Protein AF-R6QQ20-F1 (afdb_monomer_lite)

pLDDT: mean 72.48, std 24.19, range [26.75, 97.25]

Secondary structure (DSSP, 8-state):
--SSHHHHHHHHHHHHHHHHHHHHHHHHHHHHHHTT---------------------------------------HHHHHHHHHHHHHHHHTTGGG--HHHHHHHHHHHHHHHT--HHHH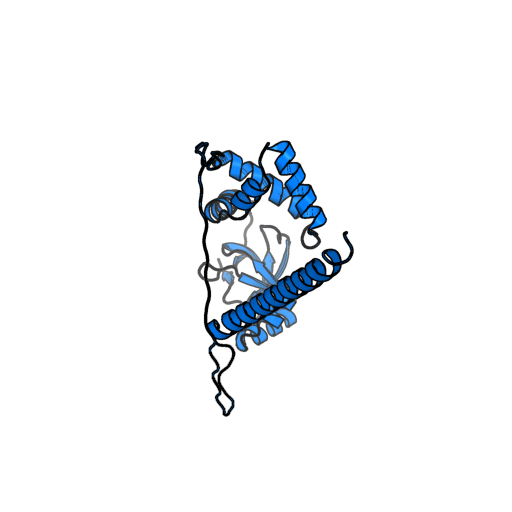HHHHT-HHHHHHHHHHGGGS------S--SEEE--TTSPEEEESSHHHHHHHHHHHHTT-HHHHHHHHHTTSEEEE-TT-EEEEEEE-SSEEEEEE-SSTTTT-EEEEEGGGEEE-

Foldseek 3Di:
DPDPPVVVVVVVVVVVVVVVVVVVVVVVVVVVVVVPPDDDDDDDDDDDDDDDDDDDDDDDDDDDDDDDPPPVVQDLVNLLVLVVQLVVQQVVCPPNDDPVSSVVSLVVSCVPSVDDSVSVVCSNPVPVSVVVSVVVCVPVDPVVCPDDFFWWFADPQFWFKWFLDPVLVVQCVVCVVVVVVVSNVVCVVVRGIDTHGGRFTWHFPADDDQKTWIATCDDPRHRPITIGGVVRIGGD

Structure (mmCIF, N/CA/C/O backbone):
data_AF-R6QQ20-F1
#
_entry.id   AF-R6QQ20-F1
#
loop_
_atom_site.group_PDB
_atom_site.id
_atom_site.type_symbol
_atom_site.label_atom_id
_atom_site.label_alt_id
_atom_site.label_comp_id
_atom_site.label_asym_id
_atom_site.label_entity_id
_atom_site.label_seq_id
_atom_site.pdbx_PDB_ins_code
_atom_site.Cartn_x
_atom_site.Cartn_y
_atom_site.Cartn_z
_atom_site.occupancy
_atom_site.B_iso_or_equiv
_atom_site.auth_seq_id
_atom_site.auth_comp_id
_atom_site.auth_asym_id
_atom_site.auth_atom_id
_atom_site.pdbx_PDB_model_num
ATOM 1 N N . MET A 1 1 ? 23.768 -26.824 56.522 1.00 49.16 1 MET A N 1
ATOM 2 C CA . MET A 1 1 ? 24.598 -27.359 55.422 1.00 49.16 1 MET A CA 1
ATOM 3 C C . MET A 1 1 ? 23.988 -26.823 54.142 1.00 49.16 1 MET A C 1
ATOM 5 O O . MET A 1 1 ? 22.975 -27.363 53.748 1.00 49.16 1 MET A O 1
ATOM 9 N N . ASP A 1 2 ? 24.473 -25.705 53.586 1.00 48.66 2 ASP A N 1
ATOM 10 C CA . ASP A 1 2 ? 23.756 -25.073 52.453 1.00 48.66 2 ASP A CA 1
ATOM 11 C C . ASP A 1 2 ? 24.647 -24.193 51.547 1.00 48.66 2 ASP A C 1
ATOM 13 O O . ASP A 1 2 ? 24.220 -23.220 50.931 1.00 48.66 2 ASP A O 1
ATOM 17 N N . GLY A 1 3 ? 25.952 -24.492 51.516 1.00 51.84 3 GLY A N 1
ATOM 18 C CA . GLY A 1 3 ? 26.945 -23.694 50.783 1.00 51.84 3 GLY A CA 1
ATOM 19 C C . GLY A 1 3 ? 27.264 -24.187 49.370 1.00 51.84 3 GLY A C 1
ATOM 20 O O . GLY A 1 3 ? 27.829 -23.431 48.586 1.00 51.84 3 GLY A O 1
ATOM 21 N N . ASN A 1 4 ? 26.909 -25.431 49.026 1.00 47.66 4 ASN A N 1
ATOM 22 C CA . ASN A 1 4 ? 27.339 -26.065 47.772 1.00 47.66 4 ASN A CA 1
ATOM 23 C C . ASN A 1 4 ? 26.248 -26.144 46.684 1.00 47.66 4 ASN A C 1
ATOM 25 O O . ASN A 1 4 ? 26.578 -26.367 45.523 1.00 47.66 4 ASN A O 1
ATOM 29 N N . GLU A 1 5 ? 24.969 -25.896 46.998 1.00 45.00 5 GLU A N 1
ATOM 30 C CA . GLU A 1 5 ? 23.887 -25.971 45.996 1.00 45.00 5 GLU A CA 1
ATOM 31 C C . GLU A 1 5 ? 23.755 -24.715 45.123 1.00 45.00 5 GLU A C 1
ATOM 33 O O . GLU A 1 5 ? 23.377 -24.798 43.950 1.00 45.00 5 GLU A O 1
ATOM 38 N N . LYS A 1 6 ? 24.107 -23.532 45.647 1.00 47.19 6 LYS A N 1
ATOM 39 C CA . LYS A 1 6 ? 23.931 -22.269 44.905 1.00 47.19 6 LYS A CA 1
ATOM 40 C C . LYS A 1 6 ? 24.909 -22.100 43.745 1.00 47.19 6 LYS A C 1
ATOM 42 O O . LYS A 1 6 ? 24.546 -21.507 42.732 1.00 47.19 6 LYS A O 1
ATOM 47 N N . LYS A 1 7 ? 26.129 -22.637 43.856 1.00 43.62 7 LYS A N 1
ATOM 48 C CA . LYS A 1 7 ? 27.139 -22.509 42.791 1.00 43.62 7 LYS A CA 1
ATOM 49 C C . LYS A 1 7 ? 26.833 -23.418 41.592 1.00 43.62 7 LYS A C 1
ATOM 51 O O . LYS A 1 7 ? 27.173 -23.065 40.468 1.00 43.62 7 LYS A O 1
ATOM 56 N N . ASN A 1 8 ? 26.122 -24.527 41.820 1.00 42.69 8 ASN A N 1
ATOM 57 C CA . ASN A 1 8 ? 25.777 -25.498 40.780 1.00 42.69 8 ASN A CA 1
ATOM 58 C C . ASN A 1 8 ? 24.565 -25.055 39.924 1.00 42.69 8 ASN A C 1
ATOM 60 O O . ASN A 1 8 ? 24.555 -25.270 38.716 1.00 42.69 8 ASN A O 1
ATOM 64 N N . ARG A 1 9 ? 23.574 -24.345 40.502 1.00 45.56 9 ARG A N 1
ATOM 65 C CA . ARG A 1 9 ? 22.398 -23.833 39.751 1.00 45.56 9 ARG A CA 1
ATOM 66 C C . ARG A 1 9 ? 22.731 -22.725 38.749 1.00 45.56 9 ARG A C 1
ATOM 68 O O . ARG A 1 9 ? 22.126 -22.682 37.682 1.00 45.56 9 ARG A O 1
ATOM 75 N N . ASN A 1 10 ? 23.679 -21.844 39.073 1.00 47.00 10 ASN A N 1
ATOM 76 C CA . ASN A 1 10 ? 24.049 -20.744 38.174 1.00 47.00 10 ASN A CA 1
ATOM 77 C C . ASN A 1 10 ? 24.896 -21.215 36.987 1.00 47.00 10 ASN A C 1
ATOM 79 O O . ASN A 1 10 ? 24.752 -20.681 35.894 1.00 47.00 10 ASN A O 1
ATOM 83 N N . SER A 1 11 ? 25.734 -22.237 37.179 1.00 45.38 11 SER A N 1
ATOM 84 C CA . SER A 1 11 ? 26.469 -22.857 36.072 1.00 45.38 11 SER A CA 1
ATOM 85 C C . SER A 1 11 ? 25.504 -23.538 35.084 1.00 45.38 11 SER A C 1
ATOM 87 O O . SER A 1 11 ? 25.610 -23.300 33.885 1.00 45.38 11 SER A O 1
ATOM 89 N N . LYS A 1 12 ? 24.481 -24.253 35.584 1.00 44.25 12 LYS A N 1
ATOM 90 C CA . LYS A 1 12 ? 23.452 -24.912 34.757 1.00 44.25 12 LYS A CA 1
ATOM 91 C C . LYS A 1 12 ? 22.607 -23.926 33.937 1.00 44.25 12 LYS A C 1
ATOM 93 O O . LYS A 1 12 ? 22.464 -24.110 32.738 1.00 44.25 12 LYS A O 1
ATOM 98 N N . LYS A 1 13 ? 22.151 -22.824 34.552 1.00 49.81 13 LYS A N 1
ATOM 99 C CA . LYS A 1 13 ? 21.404 -21.758 33.852 1.00 49.81 13 LYS A CA 1
ATOM 100 C C . LYS A 1 13 ? 22.214 -21.085 32.746 1.00 49.81 13 LYS A C 1
ATOM 102 O O . LYS A 1 13 ? 21.666 -20.768 31.700 1.00 49.81 13 LYS A O 1
ATOM 107 N N . ASN A 1 14 ? 23.509 -20.871 32.970 1.00 46.16 14 ASN A N 1
ATOM 108 C CA . ASN A 1 14 ? 24.361 -20.253 31.959 1.00 46.16 14 ASN A CA 1
ATOM 109 C C . ASN A 1 14 ? 24.636 -21.212 30.792 1.00 46.16 14 ASN A C 1
ATOM 111 O O . ASN A 1 14 ? 24.738 -20.759 29.659 1.00 46.16 14 ASN A O 1
ATOM 115 N N . ILE A 1 15 ? 24.708 -22.520 31.052 1.00 45.59 15 ILE A N 1
ATOM 116 C CA . ILE A 1 15 ? 24.848 -23.543 30.008 1.00 45.59 15 ILE A CA 1
ATOM 117 C C . ILE A 1 15 ? 23.548 -23.666 29.191 1.00 45.59 15 ILE A C 1
ATOM 119 O O . ILE A 1 15 ? 23.628 -23.646 27.967 1.00 45.59 15 ILE A O 1
ATOM 123 N N . ASP A 1 16 ? 22.368 -23.676 29.826 1.00 44.84 16 ASP A N 1
ATOM 124 C CA . ASP A 1 16 ? 21.067 -23.740 29.127 1.00 44.84 16 ASP A CA 1
ATOM 125 C C . ASP A 1 16 ? 20.818 -22.510 28.234 1.00 44.84 16 ASP A C 1
ATOM 127 O O . ASP A 1 16 ? 20.331 -22.635 27.111 1.00 44.84 16 ASP A O 1
ATOM 131 N N . VAL A 1 17 ? 21.219 -21.315 28.685 1.00 50.00 17 VAL A N 1
ATOM 132 C CA . VAL A 1 17 ? 21.120 -20.082 27.882 1.00 50.00 17 VAL A CA 1
ATOM 133 C C . VAL A 1 17 ? 22.076 -20.113 26.686 1.00 50.00 17 VAL A C 1
ATOM 135 O O . VAL A 1 17 ? 21.688 -19.719 25.588 1.00 50.00 17 VAL A O 1
ATOM 138 N N . ILE A 1 18 ? 23.305 -20.611 26.860 1.00 50.34 18 ILE A N 1
ATOM 139 C CA . ILE A 1 18 ? 24.275 -20.716 25.759 1.00 50.34 18 ILE A CA 1
ATOM 140 C C . ILE A 1 18 ? 23.811 -21.751 24.722 1.00 50.34 18 ILE A C 1
ATOM 142 O O . ILE A 1 18 ? 23.922 -21.494 23.525 1.00 50.34 18 ILE A O 1
ATOM 146 N N . VAL A 1 19 ? 23.227 -22.876 25.149 1.00 43.34 19 VAL A N 1
ATOM 147 C CA . VAL A 1 19 ? 22.676 -23.900 24.243 1.00 43.34 19 VAL A CA 1
ATOM 148 C C . VAL A 1 19 ? 21.481 -23.362 23.446 1.00 43.34 19 VAL A C 1
ATOM 150 O O . VAL A 1 19 ? 21.440 -23.550 22.231 1.00 43.34 19 VAL A O 1
ATOM 153 N N . CYS A 1 20 ? 20.559 -22.619 24.069 1.00 46.09 20 CYS A N 1
ATOM 154 C CA . CYS A 1 20 ? 19.425 -22.009 23.361 1.00 46.09 20 CYS A CA 1
ATOM 155 C C . CYS A 1 20 ? 19.857 -20.961 22.324 1.00 46.09 20 CYS A C 1
ATOM 157 O O . CYS A 1 20 ? 19.309 -20.932 21.224 1.00 46.09 20 CYS A O 1
ATOM 159 N N . VAL A 1 21 ? 20.864 -20.135 22.626 1.00 48.75 21 VAL A N 1
ATOM 160 C CA . VAL A 1 21 ? 21.373 -19.137 21.667 1.00 48.75 21 VAL A CA 1
ATOM 161 C C . VAL A 1 21 ? 22.062 -19.815 20.480 1.00 48.75 21 VAL A C 1
ATOM 163 O O . VAL A 1 21 ? 21.872 -19.395 19.341 1.00 48.75 21 VAL A O 1
ATOM 166 N N . VAL A 1 22 ? 22.808 -20.900 20.711 1.00 45.53 22 VAL A N 1
ATOM 167 C CA . VAL A 1 22 ? 23.460 -21.658 19.631 1.00 45.53 22 VAL A CA 1
ATOM 168 C C . VAL A 1 22 ? 22.431 -22.367 18.739 1.00 45.53 22 VAL A C 1
ATOM 170 O O . VAL A 1 22 ? 22.586 -22.345 17.521 1.00 45.53 22 VAL A O 1
ATOM 173 N N . ILE A 1 23 ? 21.345 -22.914 19.301 1.00 48.69 23 ILE A N 1
ATOM 174 C CA . ILE A 1 23 ? 20.253 -23.527 18.522 1.00 48.69 23 ILE A CA 1
ATOM 175 C C . ILE A 1 23 ? 19.546 -22.481 17.648 1.00 48.69 23 ILE A C 1
ATOM 177 O O . ILE A 1 23 ? 19.358 -22.727 16.462 1.00 48.69 23 ILE A O 1
ATOM 181 N N . ILE A 1 24 ? 19.238 -21.292 18.181 1.00 53.34 24 ILE A N 1
ATOM 182 C CA . ILE A 1 24 ? 18.574 -20.215 17.422 1.00 53.34 24 ILE A CA 1
ATOM 183 C C . ILE A 1 24 ? 19.446 -19.734 16.254 1.00 53.34 24 ILE A C 1
ATOM 185 O O . ILE A 1 24 ? 18.946 -19.559 15.144 1.00 53.34 24 ILE A O 1
ATOM 189 N N . VAL A 1 25 ? 20.756 -19.575 16.464 1.00 50.66 25 VAL A N 1
ATOM 190 C CA . VAL A 1 25 ? 21.673 -19.146 15.395 1.00 50.66 25 VAL A CA 1
ATOM 191 C C . VAL A 1 25 ? 21.824 -20.234 14.324 1.00 50.66 25 VAL A C 1
ATOM 193 O O . VAL A 1 25 ? 21.835 -19.914 13.138 1.00 50.66 25 VAL A O 1
ATOM 196 N N . ILE A 1 26 ? 21.867 -21.517 14.700 1.00 48.69 26 ILE A N 1
ATOM 197 C CA . ILE A 1 26 ? 21.944 -22.628 13.735 1.00 48.69 26 ILE A CA 1
ATOM 198 C C . ILE A 1 26 ? 20.636 -22.759 12.934 1.00 48.69 26 ILE A C 1
ATOM 200 O O . ILE A 1 26 ? 20.693 -22.934 11.718 1.00 48.69 26 ILE A O 1
ATOM 204 N N . SER A 1 27 ? 19.465 -22.595 13.560 1.00 50.62 27 SER A N 1
ATOM 205 C CA . SER A 1 27 ? 18.166 -22.584 12.866 1.00 50.62 27 SER A CA 1
ATOM 206 C C . SER A 1 27 ? 18.043 -21.422 11.877 1.00 50.62 27 SER A C 1
ATOM 208 O O . SER A 1 27 ? 17.512 -21.596 10.782 1.00 50.62 27 SER A O 1
ATOM 210 N N . MET A 1 28 ? 18.594 -20.257 12.223 1.00 48.12 28 MET A N 1
ATOM 211 C CA . MET A 1 28 ? 18.617 -19.085 11.348 1.00 48.12 28 MET A CA 1
ATOM 212 C C . MET A 1 28 ? 19.566 -19.278 10.150 1.00 48.12 28 MET A C 1
ATOM 214 O O . MET A 1 28 ? 19.254 -18.848 9.044 1.00 48.12 28 MET A O 1
ATOM 218 N N . VAL A 1 29 ? 20.685 -19.993 10.330 1.00 46.38 29 VAL A N 1
ATOM 219 C CA . VAL A 1 29 ? 21.617 -20.346 9.240 1.00 46.38 29 VAL A CA 1
ATOM 220 C C . VAL A 1 29 ? 21.040 -21.425 8.313 1.00 46.38 29 VAL A C 1
ATOM 222 O O . VAL A 1 29 ? 21.239 -21.343 7.104 1.00 46.38 29 VAL A O 1
ATOM 225 N N . ILE A 1 30 ? 20.281 -22.398 8.833 1.00 45.31 30 ILE A N 1
ATOM 226 C CA . ILE A 1 30 ? 19.607 -23.422 8.010 1.00 45.31 30 ILE A CA 1
ATOM 227 C C . ILE A 1 30 ? 18.477 -22.796 7.173 1.00 45.31 30 ILE A C 1
ATOM 229 O O . ILE A 1 30 ? 18.395 -23.067 5.977 1.00 45.31 30 ILE A O 1
ATOM 233 N N . LEU A 1 31 ? 17.688 -21.876 7.746 1.00 48.38 31 LEU A N 1
ATOM 234 C CA . LEU A 1 31 ? 16.659 -21.126 7.007 1.00 48.38 31 LEU A CA 1
ATOM 235 C C . LEU A 1 31 ? 17.243 -20.236 5.895 1.00 48.38 31 LEU A C 1
ATOM 237 O O . LEU A 1 31 ? 16.615 -20.063 4.854 1.00 48.38 31 LEU A O 1
ATOM 241 N N . LEU A 1 32 ? 18.457 -19.706 6.077 1.00 44.03 32 LEU A N 1
ATOM 242 C CA . LEU A 1 32 ? 19.165 -18.949 5.035 1.00 44.03 32 LEU A CA 1
ATOM 243 C C . LEU A 1 32 ? 19.744 -19.848 3.927 1.00 44.03 32 LEU A C 1
ATOM 245 O O . LEU A 1 32 ? 19.920 -19.387 2.798 1.00 44.03 32 LEU A O 1
ATOM 249 N N . ASN A 1 33 ? 20.005 -21.126 4.220 1.00 40.44 33 ASN A N 1
ATOM 250 C CA . ASN A 1 33 ? 20.558 -22.079 3.259 1.00 40.44 33 ASN A CA 1
ATOM 251 C C . ASN A 1 33 ? 19.467 -22.722 2.377 1.00 40.44 33 ASN A C 1
ATOM 253 O O . ASN A 1 33 ? 19.675 -22.876 1.174 1.00 40.44 33 ASN A O 1
ATOM 257 N N . ASP A 1 34 ? 18.275 -22.996 2.926 1.00 44.84 34 ASP A N 1
ATOM 258 C CA . ASP A 1 34 ? 17.117 -23.494 2.156 1.00 44.84 34 ASP A CA 1
ATOM 259 C C . ASP A 1 34 ? 16.528 -22.434 1.199 1.00 44.84 34 ASP A C 1
ATOM 261 O O . ASP A 1 34 ? 15.889 -22.777 0.205 1.00 44.84 34 ASP A O 1
ATOM 265 N N . TYR A 1 35 ? 16.813 -21.144 1.434 1.00 46.31 35 TYR A N 1
ATOM 266 C CA . TYR A 1 35 ? 16.493 -20.034 0.521 1.00 46.31 35 TYR A CA 1
ATOM 267 C C . TYR A 1 35 ? 17.565 -19.762 -0.555 1.00 46.31 35 TYR A C 1
ATOM 269 O O . TYR A 1 35 ? 17.447 -18.803 -1.320 1.00 46.31 35 TYR A O 1
ATOM 277 N N . GLY A 1 36 ? 18.592 -20.613 -0.671 1.00 42.81 36 GLY A N 1
ATOM 278 C CA . GLY A 1 36 ? 19.531 -20.581 -1.795 1.00 42.81 36 GLY A CA 1
ATOM 279 C C . GLY A 1 36 ? 20.540 -19.427 -1.773 1.00 42.81 36 GLY A C 1
ATOM 280 O O . GLY A 1 36 ? 20.971 -18.976 -2.834 1.00 42.81 36 GLY A O 1
ATOM 281 N N . ILE A 1 37 ? 20.961 -18.961 -0.593 1.00 42.41 37 ILE A N 1
ATOM 282 C CA . ILE A 1 37 ? 22.069 -18.006 -0.447 1.00 42.41 37 ILE A CA 1
ATOM 283 C C . ILE A 1 37 ? 23.300 -18.762 0.068 1.00 42.41 37 ILE A C 1
ATOM 285 O O . ILE A 1 37 ? 23.583 -18.734 1.254 1.00 42.41 37 ILE A O 1
ATOM 289 N N . PHE A 1 38 ? 23.987 -19.483 -0.825 1.00 36.91 38 PHE A N 1
ATOM 290 C CA . PHE A 1 38 ? 25.455 -19.586 -0.954 1.00 36.91 38 PHE A CA 1
ATOM 291 C C . PHE A 1 38 ? 25.833 -20.837 -1.764 1.00 36.91 38 PHE A C 1
ATOM 293 O O . PHE A 1 38 ? 25.881 -21.952 -1.253 1.00 36.91 38 PHE A O 1
ATOM 300 N N . HIS A 1 39 ? 26.216 -20.632 -3.026 1.00 34.97 39 HIS A N 1
ATOM 301 C CA . HIS A 1 39 ? 27.088 -21.565 -3.730 1.00 34.97 39 HIS A CA 1
ATOM 302 C C . HIS A 1 39 ? 28.473 -20.939 -3.924 1.00 34.97 39 HIS A C 1
ATOM 304 O O . HIS A 1 39 ? 28.614 -19.931 -4.610 1.00 34.97 39 HIS A O 1
ATOM 310 N N . SER A 1 40 ? 29.468 -21.658 -3.386 1.00 33.69 40 SER A N 1
ATOM 311 C CA . SER A 1 40 ? 30.910 -21.643 -3.682 1.00 33.69 40 SER A CA 1
ATOM 312 C C . SER A 1 40 ? 31.693 -20.417 -3.189 1.00 33.69 40 SER A C 1
ATOM 314 O O . SER A 1 40 ? 31.440 -19.296 -3.602 1.00 33.69 40 SER A O 1
ATOM 316 N N . THR A 1 41 ? 32.678 -20.578 -2.302 1.00 30.42 41 THR A N 1
ATOM 317 C CA . THR A 1 41 ? 33.945 -21.256 -2.631 1.00 30.42 41 THR A CA 1
ATOM 318 C C . THR A 1 41 ? 34.563 -22.082 -1.490 1.00 30.42 41 THR A C 1
ATOM 320 O O . THR A 1 41 ? 34.864 -21.542 -0.433 1.00 30.42 41 THR A O 1
ATOM 323 N N . GLY A 1 42 ? 34.892 -23.344 -1.788 1.00 28.34 42 GLY A N 1
ATOM 324 C CA . GLY A 1 42 ? 36.233 -23.907 -1.559 1.00 28.34 42 GLY A CA 1
ATOM 325 C C . GLY A 1 42 ? 36.674 -24.359 -0.155 1.00 28.34 42 GLY A C 1
ATOM 326 O O . GLY A 1 42 ? 37.218 -23.574 0.607 1.00 28.34 42 GLY A O 1
ATOM 327 N N . ASN A 1 43 ? 36.675 -25.688 -0.001 1.00 29.78 43 ASN A N 1
ATOM 328 C CA . ASN A 1 43 ? 37.761 -26.535 0.526 1.00 29.78 43 ASN A CA 1
ATOM 329 C C . ASN A 1 43 ? 37.837 -26.948 2.019 1.00 29.78 43 ASN A C 1
ATOM 331 O O . ASN A 1 43 ? 38.232 -26.180 2.884 1.00 29.78 43 ASN A O 1
ATOM 335 N N . GLU A 1 44 ? 37.624 -28.265 2.188 1.00 35.66 44 GLU A N 1
ATOM 336 C CA . GLU A 1 44 ? 38.383 -29.260 2.975 1.00 35.66 44 GLU A CA 1
ATOM 337 C C . GLU A 1 44 ? 38.299 -29.381 4.519 1.00 35.66 44 GLU A C 1
ATOM 339 O O . GLU A 1 44 ? 38.578 -28.461 5.278 1.00 35.66 44 GLU A O 1
ATOM 344 N N . ASN A 1 45 ? 38.103 -30.658 4.907 1.00 31.22 45 ASN A N 1
ATOM 345 C CA . ASN A 1 45 ? 38.482 -31.373 6.142 1.00 31.22 45 ASN A CA 1
ATOM 346 C C . ASN A 1 45 ? 37.486 -31.475 7.319 1.00 31.22 45 ASN A C 1
ATOM 348 O O . ASN A 1 45 ? 37.507 -30.712 8.275 1.00 31.22 45 ASN A O 1
ATOM 352 N N . ILE A 1 46 ? 36.628 -32.502 7.216 1.00 36.03 46 ILE A N 1
ATOM 353 C CA . ILE A 1 46 ? 36.550 -33.707 8.080 1.00 36.03 46 ILE A CA 1
ATOM 354 C C . ILE A 1 46 ? 37.132 -33.570 9.505 1.00 36.03 46 ILE A C 1
ATOM 356 O O . ILE A 1 46 ? 38.340 -33.446 9.647 1.00 36.03 46 ILE A O 1
ATOM 360 N N . GLU A 1 47 ? 36.302 -33.784 10.538 1.00 29.12 47 GLU A N 1
ATOM 361 C CA . GLU A 1 47 ? 36.446 -34.913 11.484 1.00 29.12 47 GLU A CA 1
ATOM 362 C C . GLU A 1 47 ? 35.229 -35.048 12.424 1.00 29.12 47 GLU A C 1
ATOM 364 O O . GLU A 1 47 ? 34.800 -34.110 13.090 1.00 29.12 47 GLU A O 1
ATOM 369 N N . ASN A 1 48 ? 34.668 -36.260 12.430 1.00 35.59 48 ASN A N 1
ATOM 370 C CA . ASN A 1 48 ? 33.617 -36.762 13.316 1.00 35.59 48 ASN A CA 1
ATOM 371 C C . ASN A 1 48 ? 34.134 -36.929 14.748 1.00 35.59 48 ASN A C 1
ATOM 373 O O . ASN A 1 48 ? 35.215 -37.489 14.928 1.00 35.59 48 ASN A O 1
ATOM 377 N N . THR A 1 49 ? 33.290 -36.696 15.759 1.00 28.19 49 THR A N 1
ATOM 378 C CA . THR A 1 49 ? 33.306 -37.547 16.966 1.00 28.19 49 THR A CA 1
ATOM 379 C C . THR A 1 49 ? 31.932 -37.601 17.646 1.00 28.19 49 THR A C 1
ATOM 381 O O . THR A 1 49 ? 31.398 -36.608 18.126 1.00 28.19 49 THR A O 1
ATOM 384 N N . THR A 1 50 ? 31.366 -38.805 17.646 1.00 34.19 50 THR A N 1
ATOM 385 C CA . THR A 1 50 ? 30.230 -39.315 18.430 1.00 34.19 50 THR A CA 1
ATOM 386 C C . THR A 1 50 ? 30.622 -39.596 19.881 1.00 34.19 50 THR A C 1
ATOM 388 O O . THR A 1 50 ? 31.696 -40.154 20.064 1.00 34.19 50 THR A O 1
ATOM 391 N N . GLU A 1 51 ? 29.731 -39.378 20.863 1.00 28.28 51 GLU A N 1
ATOM 392 C CA . GLU A 1 51 ? 29.683 -40.166 22.121 1.00 28.28 51 GLU A CA 1
ATOM 393 C C . GLU A 1 51 ? 28.352 -39.983 22.914 1.00 28.28 51 GLU A C 1
ATOM 395 O O . GLU A 1 51 ? 28.163 -39.042 23.673 1.00 28.28 51 GLU A O 1
ATOM 400 N N . THR A 1 52 ? 27.363 -40.841 22.625 1.00 27.77 52 THR A N 1
ATOM 401 C CA . THR A 1 52 ? 26.882 -41.964 23.470 1.00 27.77 52 THR A CA 1
ATOM 402 C C . THR A 1 52 ? 26.495 -41.776 24.975 1.00 27.77 52 THR A C 1
ATOM 404 O O . THR A 1 52 ? 27.360 -41.758 25.838 1.00 27.77 52 THR A O 1
ATOM 407 N N . ILE A 1 53 ? 25.169 -41.873 25.246 1.00 29.86 53 ILE A N 1
ATOM 408 C CA . ILE A 1 53 ? 24.412 -42.693 26.261 1.00 29.86 53 ILE A CA 1
ATOM 409 C C . ILE A 1 53 ? 24.356 -42.332 27.777 1.00 29.86 53 ILE A C 1
ATOM 411 O O . ILE A 1 53 ? 25.359 -42.356 28.482 1.00 29.86 53 ILE A O 1
ATOM 415 N N . SER A 1 54 ? 23.122 -42.190 28.315 1.00 29.16 54 SER A N 1
ATOM 416 C CA . SER A 1 54 ? 22.416 -43.052 29.332 1.00 29.16 54 SER A CA 1
ATOM 417 C C . SER A 1 54 ? 21.262 -42.274 30.011 1.00 29.16 54 SER A C 1
ATOM 419 O O . SER A 1 54 ? 21.483 -41.188 30.534 1.00 29.16 54 SER A O 1
ATOM 421 N N . GLU A 1 55 ? 19.983 -42.631 29.793 1.00 30.11 55 GLU A N 1
ATOM 422 C CA . GLU A 1 55 ? 19.094 -43.461 30.658 1.00 30.11 55 GLU A CA 1
ATOM 423 C C . GLU A 1 55 ? 19.140 -43.085 32.157 1.00 30.11 55 GLU A C 1
ATOM 425 O O . GLU A 1 55 ? 20.197 -43.085 32.774 1.00 30.11 55 GLU A O 1
ATOM 430 N N . THR A 1 56 ? 18.035 -42.762 32.844 1.00 29.28 56 THR A N 1
ATOM 431 C CA . THR A 1 56 ? 17.010 -43.731 33.291 1.00 29.28 56 THR A CA 1
ATOM 432 C C . THR A 1 56 ? 15.726 -43.024 33.791 1.00 29.28 56 THR A C 1
ATOM 434 O O . THR A 1 56 ? 15.759 -41.868 34.211 1.00 29.28 56 THR A O 1
ATOM 437 N N . GLU A 1 57 ? 14.620 -43.765 33.725 1.00 32.88 57 GLU A N 1
ATOM 438 C CA . GLU A 1 57 ? 13.201 -43.474 33.993 1.00 32.88 57 GLU A CA 1
ATOM 439 C C . GLU A 1 57 ? 12.831 -43.196 35.468 1.00 32.88 57 GLU A C 1
ATOM 441 O O . GLU A 1 57 ? 13.531 -43.633 36.374 1.00 32.88 57 GLU A O 1
ATOM 446 N N . GLU A 1 58 ? 11.664 -42.577 35.714 1.00 29.42 58 GLU A N 1
ATOM 447 C CA . GLU A 1 58 ? 10.554 -43.261 36.412 1.00 29.42 58 GLU A CA 1
ATOM 448 C C . GLU A 1 58 ? 9.225 -42.482 36.323 1.00 29.42 58 GLU A C 1
ATOM 450 O O . GLU A 1 58 ? 9.161 -41.254 36.313 1.00 29.42 58 GLU A O 1
ATOM 455 N N . THR A 1 59 ? 8.151 -43.257 36.208 1.00 29.75 59 THR A N 1
ATOM 456 C CA . THR A 1 59 ? 6.753 -42.894 35.955 1.00 29.75 59 THR A CA 1
ATOM 457 C C . THR A 1 59 ? 5.965 -42.721 37.259 1.00 29.75 59 THR A C 1
ATOM 459 O O . THR A 1 59 ? 6.272 -43.389 38.241 1.00 29.75 59 THR A O 1
ATOM 462 N N . SER A 1 60 ? 4.886 -41.916 37.261 1.00 28.11 60 SER A N 1
ATOM 463 C CA . SER A 1 60 ? 3.531 -42.358 37.688 1.00 28.11 60 SER A CA 1
ATOM 464 C C . SER A 1 60 ? 2.493 -41.224 37.820 1.00 28.11 60 SER A C 1
ATOM 466 O O . SER A 1 60 ? 2.581 -40.360 38.684 1.00 28.11 60 SER A O 1
ATOM 468 N N . ALA A 1 61 ? 1.498 -41.307 36.930 1.00 30.97 61 ALA A N 1
ATOM 469 C CA . ALA A 1 61 ? 0.053 -41.036 37.017 1.00 30.97 61 ALA A CA 1
ATOM 470 C C . ALA A 1 61 ? -0.579 -40.226 38.178 1.00 30.97 61 ALA A C 1
ATOM 472 O O . ALA A 1 61 ? -0.468 -40.602 39.339 1.00 30.97 61 ALA A O 1
ATOM 473 N N . SER A 1 62 ? -1.455 -39.270 37.817 1.00 26.75 62 SER A N 1
ATOM 474 C CA . SER A 1 62 ? -2.902 -39.265 38.157 1.00 26.75 62 SER A CA 1
ATOM 475 C C . SER A 1 62 ? -3.598 -38.058 37.494 1.00 26.75 62 SER A C 1
ATOM 477 O O . SER A 1 62 ? -3.253 -36.916 37.766 1.00 26.75 62 SER A O 1
ATOM 479 N N . SER A 1 63 ? -4.465 -38.303 36.506 1.00 28.94 63 SER A N 1
ATOM 480 C CA . SER A 1 63 ? -5.935 -38.108 36.537 1.00 28.94 63 SER A CA 1
ATOM 481 C 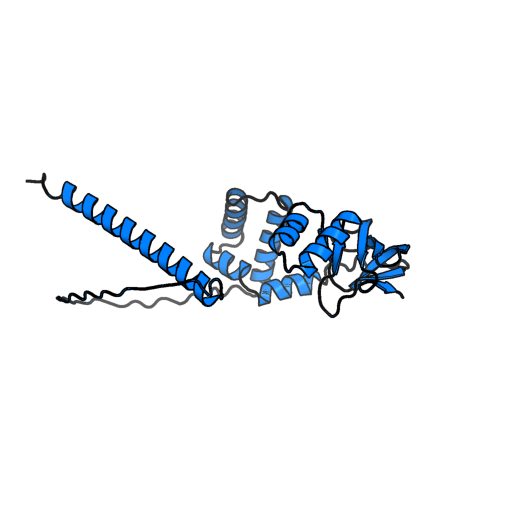C . SER A 1 63 ? -6.443 -36.837 35.840 1.00 28.94 63 SER A C 1
ATOM 483 O O . SER A 1 63 ? -6.436 -35.755 36.411 1.00 28.94 63 SER A O 1
ATOM 485 N N . ILE A 1 64 ? -6.890 -37.054 34.597 1.00 38.69 64 ILE A N 1
ATOM 486 C CA . ILE A 1 64 ? -8.139 -36.601 33.956 1.00 38.69 64 ILE A CA 1
ATOM 487 C C . ILE A 1 64 ? -8.851 -35.419 34.636 1.00 38.69 64 ILE A C 1
ATOM 489 O O . ILE A 1 64 ? -9.389 -35.577 35.727 1.00 38.69 64 ILE A O 1
ATOM 493 N N . ASN A 1 65 ? -8.979 -34.313 33.901 1.00 30.59 65 ASN A N 1
ATOM 494 C CA . ASN A 1 65 ? -10.286 -33.786 33.505 1.00 30.59 65 ASN A CA 1
ATOM 495 C C . ASN A 1 65 ? -10.153 -33.076 32.154 1.00 30.59 65 ASN A C 1
ATOM 497 O O . ASN A 1 65 ? -9.373 -32.139 32.006 1.00 30.59 65 ASN A O 1
ATOM 501 N N . ASN A 1 66 ? -10.902 -33.593 31.176 1.00 42.72 66 ASN A N 1
ATOM 502 C CA . ASN A 1 66 ? -11.378 -32.814 30.041 1.00 42.72 66 ASN A CA 1
ATOM 503 C C . ASN A 1 66 ? -12.013 -31.541 30.589 1.00 42.72 66 ASN A C 1
ATOM 505 O O . ASN A 1 66 ? -12.846 -31.669 31.477 1.00 42.72 66 ASN A O 1
ATOM 509 N N . ASP A 1 67 ? -11.678 -30.391 30.022 1.00 33.59 67 ASP A N 1
ATOM 510 C CA . ASP A 1 67 ? -12.661 -29.354 29.739 1.00 33.59 67 ASP A CA 1
ATOM 511 C C . ASP A 1 67 ? -12.136 -28.518 28.567 1.00 33.59 67 ASP A C 1
ATOM 513 O O . ASP A 1 67 ? -11.139 -27.813 28.668 1.00 33.59 67 ASP A O 1
ATOM 517 N N . ASN A 1 68 ? -12.815 -28.741 27.442 1.00 36.28 68 ASN A N 1
ATOM 518 C CA . ASN A 1 68 ? -13.015 -27.890 26.278 1.00 36.28 68 ASN A CA 1
ATOM 519 C C . ASN A 1 68 ? -11.798 -27.227 25.617 1.00 36.28 68 ASN A C 1
ATOM 521 O O . ASN A 1 68 ? -11.266 -26.217 26.064 1.00 36.28 68 ASN A O 1
ATOM 525 N N . GLU A 1 69 ? -11.505 -27.722 24.408 1.00 39.28 69 GLU A N 1
ATOM 526 C CA . GLU A 1 69 ? -11.324 -26.837 23.256 1.00 39.28 69 GLU A CA 1
ATOM 527 C C . GLU A 1 69 ? -12.489 -25.828 23.230 1.00 39.28 69 GLU A C 1
ATOM 529 O O . GLU A 1 69 ? -13.498 -26.043 22.555 1.00 39.28 69 GLU A O 1
ATOM 534 N N . ASP A 1 70 ? -12.367 -24.717 23.952 1.00 39.47 70 ASP A N 1
ATOM 535 C CA . ASP A 1 70 ? -13.074 -23.500 23.582 1.00 39.47 70 ASP A CA 1
ATOM 536 C C . ASP A 1 70 ? -12.376 -22.985 22.322 1.00 39.47 70 ASP A C 1
ATOM 538 O O . ASP A 1 70 ? -11.573 -22.058 22.346 1.00 39.47 70 ASP A O 1
ATOM 542 N N . LYS A 1 71 ? -12.673 -23.637 21.188 1.00 44.19 71 LYS A N 1
ATOM 543 C CA . LYS A 1 71 ? -12.660 -22.946 19.901 1.00 44.19 71 LYS A CA 1
ATOM 544 C C . LYS A 1 71 ? -13.469 -21.690 20.143 1.00 44.19 71 LYS A C 1
ATOM 546 O O . LYS A 1 71 ? -14.660 -21.820 20.437 1.00 44.19 71 LYS A O 1
ATOM 551 N N . SER A 1 72 ? -12.821 -20.530 20.098 1.00 46.41 72 SER A N 1
ATOM 552 C CA . SER A 1 72 ? -13.483 -19.253 20.294 1.00 46.41 72 SER A CA 1
ATOM 553 C C . SER A 1 72 ? -14.674 -19.221 19.339 1.00 46.41 72 SER A C 1
ATOM 555 O O . SER A 1 72 ? -14.558 -19.125 18.117 1.00 46.41 72 SER A O 1
ATOM 557 N N . ASN A 1 73 ? -15.866 -19.440 19.895 1.00 58.75 73 ASN A N 1
ATOM 558 C CA . ASN A 1 73 ? -17.107 -19.500 19.131 1.00 58.75 73 ASN A CA 1
ATOM 559 C C . ASN A 1 73 ? -17.588 -18.062 18.930 1.00 58.75 73 ASN A C 1
ATOM 561 O O . ASN A 1 73 ? -18.739 -17.714 19.200 1.00 58.75 73 ASN A O 1
ATOM 565 N N . LEU A 1 74 ? -16.632 -17.196 18.591 1.00 71.56 74 LEU A N 1
ATOM 566 C CA . LEU A 1 74 ? -16.881 -15.823 18.258 1.00 71.56 74 LEU A CA 1
ATOM 567 C C . LEU A 1 74 ? -17.526 -15.846 16.888 1.00 71.56 74 LEU A C 1
ATOM 569 O O . LEU A 1 74 ? -16.928 -16.302 15.912 1.00 71.56 74 LEU A O 1
ATOM 573 N N . ASP A 1 75 ? -18.779 -15.415 16.870 1.00 85.19 75 ASP A N 1
ATOM 574 C CA . ASP A 1 75 ? -19.531 -15.293 15.639 1.00 85.19 75 ASP A CA 1
ATOM 575 C C . ASP A 1 75 ? -18.783 -14.387 14.654 1.00 85.19 75 ASP A C 1
ATOM 577 O O . ASP A 1 75 ? -18.109 -13.433 15.051 1.00 85.19 75 ASP A O 1
ATOM 581 N N . HIS A 1 76 ? -18.885 -14.722 13.371 1.00 86.62 76 HIS A N 1
ATOM 582 C CA . HIS A 1 76 ? -18.134 -14.083 12.293 1.00 86.62 76 HIS A CA 1
ATOM 583 C C . HIS A 1 76 ? -18.329 -12.562 12.260 1.00 86.62 76 HIS A C 1
ATOM 585 O O . HIS A 1 76 ? -17.358 -11.815 12.159 1.00 86.62 76 HIS A O 1
ATOM 591 N N . GLU A 1 77 ? -19.567 -12.097 12.455 1.00 87.06 77 GLU A N 1
ATOM 592 C CA . GLU A 1 77 ? -19.902 -10.667 12.505 1.00 87.06 77 GLU A CA 1
ATOM 593 C C . GLU A 1 77 ? -19.177 -9.959 13.657 1.00 87.06 77 GLU A C 1
ATOM 595 O O . GLU A 1 77 ? -18.671 -8.849 13.511 1.00 87.06 77 GLU A O 1
ATOM 600 N N . LYS A 1 78 ? -19.039 -10.643 14.794 1.00 90.12 78 LYS A N 1
ATOM 601 C CA . LYS A 1 78 ? -18.352 -10.108 15.967 1.00 90.12 78 LYS A CA 1
ATOM 602 C C . LYS A 1 78 ? -16.837 -10.053 15.779 1.00 90.12 78 LYS A C 1
ATOM 604 O O . LYS A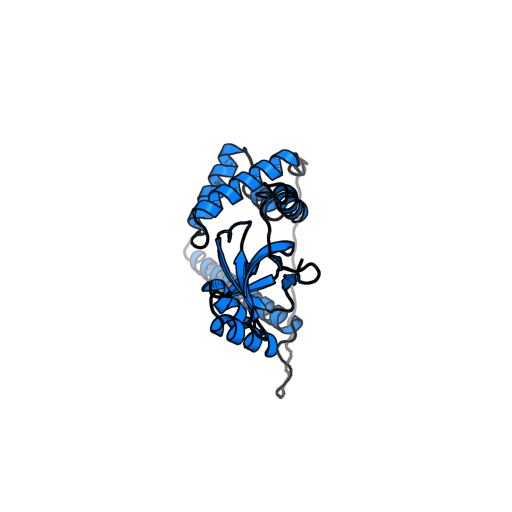 1 78 ? -16.201 -9.133 16.283 1.00 90.12 78 LYS A O 1
ATOM 609 N N . LYS A 1 79 ? -16.250 -11.014 15.059 1.00 92.88 79 LYS A N 1
ATOM 610 C CA . LYS A 1 79 ? -14.824 -10.969 14.701 1.00 92.88 79 LYS A CA 1
ATOM 611 C C . LYS A 1 79 ? -14.520 -9.786 13.780 1.00 92.88 79 LYS A C 1
ATOM 613 O O . LYS A 1 79 ? -13.525 -9.106 14.005 1.00 92.88 79 LYS A O 1
ATOM 618 N N . LEU A 1 80 ? -15.397 -9.511 12.811 1.00 90.12 80 LEU A N 1
ATOM 619 C CA . LEU A 1 80 ? -15.296 -8.332 11.945 1.00 90.12 80 LEU A CA 1
ATOM 620 C C . LEU A 1 80 ? -15.412 -7.027 12.743 1.00 90.12 80 LEU A C 1
ATOM 622 O O . LEU A 1 80 ? -14.604 -6.134 12.536 1.00 90.12 80 LEU A O 1
ATOM 626 N N . GLU A 1 81 ? -16.349 -6.933 13.693 1.00 90.06 81 GLU A N 1
ATOM 627 C CA . GLU A 1 81 ? -16.494 -5.757 14.570 1.00 90.06 81 GLU A CA 1
ATOM 628 C C . GLU A 1 81 ? -15.231 -5.491 15.411 1.00 90.06 81 GLU A C 1
ATOM 630 O O . GLU A 1 81 ? -14.826 -4.346 15.600 1.00 90.06 81 GLU A O 1
ATOM 635 N N . ILE A 1 82 ? -14.592 -6.548 15.919 1.00 92.81 82 ILE A N 1
ATOM 636 C CA . ILE A 1 82 ? -13.338 -6.434 16.679 1.00 92.81 82 ILE A CA 1
ATOM 637 C C . ILE A 1 82 ? -12.184 -6.009 15.769 1.00 92.81 82 ILE A C 1
ATOM 639 O O . ILE A 1 82 ? -11.390 -5.158 16.165 1.00 92.81 82 ILE A O 1
ATOM 643 N N . TYR A 1 83 ? -12.091 -6.596 14.573 1.00 92.38 83 TYR A N 1
ATOM 644 C CA . TYR A 1 83 ? -11.068 -6.253 13.585 1.00 92.38 83 TYR A CA 1
ATOM 645 C C . TYR A 1 83 ? -11.180 -4.778 13.164 1.00 92.38 83 TYR A C 1
ATOM 647 O O . TYR A 1 83 ? -10.196 -4.048 13.245 1.00 92.38 83 TYR A O 1
ATOM 655 N N . ASP A 1 84 ? -12.394 -4.321 12.834 1.00 90.56 84 ASP A N 1
ATOM 656 C CA . ASP A 1 84 ? -12.721 -2.925 12.498 1.00 90.56 84 ASP A CA 1
ATOM 657 C C . ASP A 1 84 ? -12.290 -1.944 13.596 1.00 90.56 84 ASP A C 1
ATOM 659 O O . ASP A 1 84 ? -11.640 -0.930 13.333 1.00 90.56 84 ASP A O 1
ATOM 663 N N . TYR A 1 85 ? -12.594 -2.274 14.856 1.00 92.31 85 TYR A N 1
ATOM 664 C CA . TYR A 1 85 ? -12.184 -1.469 16.002 1.00 92.31 85 TYR A CA 1
ATOM 665 C C . TYR A 1 85 ? -10.661 -1.346 16.114 1.00 92.31 85 TYR A C 1
ATOM 667 O O . TYR A 1 85 ? -10.155 -0.244 16.336 1.00 92.31 85 TYR A O 1
ATOM 675 N N . ILE A 1 86 ? -9.931 -2.461 15.995 1.00 93.00 86 ILE A N 1
ATOM 676 C CA . ILE A 1 86 ? -8.471 -2.468 16.137 1.00 93.00 86 ILE A CA 1
ATOM 677 C C . ILE A 1 86 ? -7.834 -1.670 14.999 1.00 93.00 86 ILE A C 1
ATOM 679 O O . ILE A 1 86 ? -7.087 -0.739 15.289 1.00 93.00 86 ILE A O 1
ATOM 683 N N . GLU A 1 87 ? -8.193 -1.946 13.743 1.00 89.81 87 GLU A N 1
ATOM 684 C CA . GLU A 1 87 ? -7.704 -1.198 12.575 1.00 89.81 87 GLU A CA 1
ATOM 685 C C . GLU A 1 87 ? -7.985 0.306 12.701 1.00 89.81 87 GLU A C 1
ATOM 687 O O . GLU A 1 87 ? -7.076 1.124 12.566 1.00 89.81 87 GLU A O 1
ATOM 692 N N . THR A 1 88 ? -9.214 0.689 13.064 1.00 83.75 88 THR A N 1
ATOM 693 C CA . THR A 1 88 ? -9.602 2.101 13.228 1.00 83.75 88 THR A CA 1
ATOM 694 C C . THR A 1 88 ? -8.806 2.803 14.332 1.00 83.75 88 THR A C 1
ATOM 696 O O . THR A 1 88 ? -8.481 3.990 14.231 1.00 83.75 88 THR A O 1
ATOM 699 N N . GLU A 1 89 ? -8.515 2.122 15.443 1.00 86.38 89 GLU A N 1
ATOM 700 C CA . GLU A 1 89 ? -7.704 2.701 16.516 1.00 86.38 89 GLU A CA 1
ATOM 701 C C . GLU A 1 89 ? -6.216 2.767 16.149 1.00 86.38 89 GLU A C 1
ATOM 703 O O . GLU A 1 89 ? -5.555 3.734 16.539 1.00 86.38 89 GLU A O 1
ATOM 708 N N . GLU A 1 90 ? -5.692 1.792 15.402 1.00 88.12 90 GLU A N 1
ATOM 709 C CA . GLU A 1 90 ? -4.304 1.774 14.925 1.00 88.12 90 GLU A CA 1
ATOM 710 C C . GLU A 1 90 ? -4.064 2.849 13.850 1.00 88.12 90 GLU A C 1
ATOM 712 O O . GLU A 1 90 ? -3.068 3.578 13.918 1.00 88.12 90 GLU A O 1
ATOM 717 N N . GLU A 1 91 ? -5.024 3.070 12.947 1.00 82.56 91 GLU A N 1
ATOM 718 C CA . GLU A 1 91 ? -4.953 4.078 11.880 1.00 82.56 91 GLU A CA 1
ATOM 719 C C . GLU A 1 91 ? -4.740 5.502 12.423 1.00 82.56 91 GLU A C 1
ATOM 721 O O . GLU A 1 91 ? -4.027 6.310 11.823 1.00 82.56 91 GLU A O 1
ATOM 726 N N . LYS A 1 92 ? -5.261 5.813 13.619 1.00 84.75 92 LYS A N 1
ATOM 727 C CA . LYS A 1 92 ? -5.060 7.122 14.279 1.00 84.75 92 LYS A CA 1
ATOM 728 C C . LYS A 1 92 ? -3.590 7.464 14.512 1.00 84.75 92 LYS A C 1
ATOM 730 O O . LYS A 1 92 ? -3.259 8.640 14.685 1.00 84.75 92 LYS A O 1
ATOM 735 N N . TYR A 1 93 ? -2.726 6.455 14.566 1.00 80.00 93 TYR A N 1
ATOM 736 C CA . TYR A 1 93 ? -1.285 6.598 14.746 1.00 80.00 93 TYR A CA 1
ATOM 737 C C . TYR A 1 93 ? -0.512 6.508 13.420 1.00 80.00 93 TYR A C 1
ATOM 739 O O . TYR A 1 93 ? 0.627 6.987 13.352 1.00 80.00 93 TYR A O 1
ATOM 747 N N . GLY A 1 94 ? -1.137 5.967 12.366 1.00 76.44 94 GLY A N 1
ATOM 748 C CA . GLY A 1 94 ? -0.526 5.725 11.059 1.00 76.44 94 GLY A CA 1
ATOM 749 C C . GLY A 1 94 ? 0.803 4.975 11.181 1.00 76.44 94 GLY A C 1
ATOM 750 O O . GLY A 1 94 ? 0.990 4.145 12.067 1.00 76.44 94 GLY A O 1
ATOM 751 N N . ASP A 1 95 ? 1.783 5.352 10.359 1.00 76.62 95 ASP A N 1
ATOM 752 C CA . ASP A 1 95 ? 3.112 4.715 10.332 1.00 76.62 95 ASP A CA 1
ATOM 753 C C . ASP A 1 95 ? 3.950 4.902 11.616 1.00 76.62 95 ASP A C 1
ATOM 755 O O . ASP A 1 95 ? 5.045 4.353 11.728 1.00 76.62 95 ASP A O 1
ATOM 759 N N . ASN A 1 96 ? 3.485 5.705 12.579 1.00 82.50 96 ASN A N 1
ATOM 760 C CA . ASN A 1 96 ? 4.208 5.977 13.825 1.00 82.50 96 ASN A CA 1
ATOM 761 C C . ASN A 1 96 ? 3.702 5.142 15.006 1.00 82.50 96 ASN A C 1
ATOM 763 O O . ASN A 1 96 ? 4.057 5.453 16.150 1.00 82.50 96 ASN A O 1
ATOM 767 N N . ILE A 1 97 ? 2.864 4.132 14.753 1.00 88.38 97 ILE A N 1
ATOM 768 C CA . ILE A 1 97 ? 2.401 3.239 15.806 1.00 88.38 97 ILE A CA 1
ATOM 769 C C . ILE A 1 97 ? 3.578 2.476 16.428 1.00 88.38 97 ILE A C 1
ATOM 771 O O . ILE A 1 97 ? 4.468 1.981 15.737 1.00 88.38 97 ILE A O 1
ATOM 775 N N . THR A 1 98 ? 3.616 2.424 17.756 1.00 92.06 98 THR A N 1
ATOM 776 C CA . THR A 1 98 ? 4.611 1.660 18.519 1.00 92.06 98 THR A CA 1
ATOM 777 C C . THR A 1 98 ? 3.982 0.424 19.147 1.00 92.06 98 THR A C 1
ATOM 779 O O . THR A 1 98 ? 2.790 0.427 19.442 1.00 92.06 98 THR A O 1
ATOM 782 N N . ASP A 1 99 ? 4.795 -0.582 19.478 1.00 90.44 99 ASP A N 1
ATOM 783 C CA . ASP A 1 99 ? 4.337 -1.778 20.205 1.00 90.44 99 ASP A CA 1
ATOM 784 C C . ASP A 1 99 ? 3.558 -1.415 21.487 1.00 90.44 99 ASP A C 1
ATOM 786 O O . ASP A 1 99 ? 2.533 -2.007 21.799 1.00 90.44 99 ASP A O 1
ATOM 790 N N . GLU A 1 100 ? 3.977 -0.364 22.207 1.00 93.44 100 GLU A N 1
ATOM 791 C CA . GLU A 1 100 ? 3.272 0.107 23.410 1.00 93.44 100 GLU A CA 1
ATOM 792 C C . GLU A 1 100 ? 1.871 0.672 23.098 1.00 93.44 100 GLU A C 1
ATOM 794 O O . GLU A 1 100 ? 0.981 0.662 23.954 1.00 93.44 100 GLU A O 1
ATOM 799 N N . GLN A 1 101 ? 1.670 1.232 21.905 1.00 91.62 101 GLN A N 1
ATOM 800 C CA . GLN A 1 101 ? 0.372 1.725 21.448 1.00 91.62 101 GLN A CA 1
ATOM 801 C C . GLN A 1 101 ? -0.514 0.569 20.983 1.00 91.62 101 GLN A C 1
ATOM 803 O O . GLN A 1 101 ? -1.661 0.512 21.426 1.00 91.62 101 GLN A O 1
ATOM 808 N N . THR A 1 102 ? 0.029 -0.376 20.214 1.00 91.31 102 THR A N 1
ATOM 809 C CA . THR A 1 102 ? -0.652 -1.623 19.829 1.00 91.31 102 THR A CA 1
ATOM 810 C C . THR A 1 102 ? -1.120 -2.397 21.063 1.00 91.31 102 THR A C 1
ATOM 812 O O . THR A 1 102 ? -2.313 -2.655 21.205 1.00 91.31 102 THR A O 1
ATOM 815 N N . ASP A 1 103 ? -0.248 -2.613 22.054 1.00 93.81 103 ASP A N 1
ATOM 816 C CA . ASP A 1 103 ? -0.595 -3.274 23.321 1.00 93.81 103 ASP A CA 1
ATOM 817 C C . ASP A 1 103 ? -1.747 -2.576 24.061 1.00 93.81 103 ASP A C 1
ATOM 819 O O . ASP A 1 103 ? -2.581 -3.214 24.708 1.00 93.81 103 ASP A O 1
ATOM 823 N N . LYS A 1 104 ? -1.800 -1.238 24.019 1.00 95.81 104 LYS A N 1
ATOM 824 C CA . LYS A 1 104 ? -2.884 -0.465 24.647 1.00 95.81 104 LYS A CA 1
ATOM 825 C C . LYS A 1 104 ? -4.196 -0.604 23.888 1.00 95.81 104 LYS A C 1
ATOM 827 O O . LYS A 1 104 ? -5.246 -0.585 24.530 1.00 95.81 104 LYS A O 1
ATOM 832 N N . ILE A 1 105 ? -4.150 -0.684 22.562 1.00 95.31 105 ILE A N 1
ATOM 833 C CA . ILE A 1 105 ? -5.327 -0.889 21.713 1.00 95.31 105 ILE A CA 1
ATOM 834 C C . ILE A 1 105 ? -5.875 -2.294 21.946 1.00 95.31 105 ILE A C 1
ATOM 836 O O . ILE A 1 105 ? -7.055 -2.441 22.260 1.00 95.31 105 ILE A O 1
ATOM 840 N N . TRP A 1 106 ? -5.008 -3.304 21.933 1.00 96.00 106 TRP A N 1
ATOM 841 C CA . TRP A 1 106 ? -5.394 -4.695 22.146 1.00 96.00 106 TRP A CA 1
ATOM 842 C C . TRP A 1 106 ? -5.971 -4.908 23.546 1.00 96.00 106 TRP A C 1
ATOM 844 O O . TRP A 1 106 ? -7.068 -5.443 23.671 1.00 96.00 106 TRP A O 1
ATOM 854 N N . LYS A 1 107 ? -5.351 -4.356 24.598 1.00 96.00 107 LYS A N 1
ATOM 855 C CA . LYS A 1 107 ? -5.922 -4.404 25.960 1.00 96.00 107 LYS A CA 1
ATOM 856 C C . LYS A 1 107 ? -7.296 -3.752 26.067 1.00 96.00 107 LYS A C 1
ATOM 858 O O . LYS A 1 107 ? -8.160 -4.239 26.793 1.00 96.00 107 LYS A O 1
ATOM 863 N N . LYS A 1 108 ? -7.527 -2.644 25.357 1.00 94.06 108 LYS A N 1
ATOM 864 C CA . LYS A 1 108 ? -8.864 -2.037 25.303 1.00 94.06 108 LYS A CA 1
ATOM 865 C C . LYS A 1 108 ? -9.856 -2.944 24.578 1.00 94.06 108 LYS A C 1
ATOM 867 O O . LYS A 1 108 ? -10.984 -3.065 25.049 1.00 94.06 108 LYS A O 1
ATOM 872 N N . ALA A 1 109 ? -9.453 -3.593 23.486 1.00 92.44 109 ALA A N 1
ATOM 873 C CA . ALA A 1 109 ? -10.295 -4.552 22.777 1.00 92.44 109 ALA A CA 1
ATOM 874 C C . ALA A 1 109 ? -10.655 -5.756 23.671 1.00 92.44 109 ALA A C 1
ATOM 876 O O . ALA A 1 109 ? -11.832 -6.106 23.769 1.00 92.44 109 ALA A O 1
ATOM 877 N N . GLU A 1 110 ? -9.695 -6.316 24.418 1.00 93.19 110 GLU A N 1
ATOM 878 C CA . GLU A 1 110 ? -9.951 -7.361 25.423 1.00 93.19 110 GLU A CA 1
ATOM 879 C C . GLU A 1 110 ? -11.013 -6.909 26.441 1.00 93.19 110 GLU A C 1
ATOM 881 O O . GLU A 1 110 ? -11.983 -7.620 26.725 1.00 93.19 110 GLU A O 1
ATOM 886 N N . GLU A 1 111 ? -10.876 -5.687 26.968 1.00 94.00 111 GLU A N 1
ATOM 887 C CA . GLU A 1 111 ? -11.803 -5.126 27.950 1.00 94.00 111 GLU A CA 1
ATOM 888 C C . GLU A 1 111 ? -13.207 -4.862 27.384 1.00 94.00 111 GLU A C 1
ATOM 890 O O . GLU A 1 111 ? -14.194 -5.132 28.082 1.00 94.00 111 GLU A O 1
ATOM 895 N N . ILE A 1 112 ? -13.315 -4.334 26.161 1.00 94.44 112 ILE A N 1
ATOM 896 C CA . ILE A 1 112 ? -14.584 -3.984 25.504 1.00 94.44 112 ILE A CA 1
ATOM 897 C C . ILE A 1 112 ? -15.335 -5.251 25.095 1.00 94.44 112 ILE A C 1
ATOM 899 O O . ILE A 1 112 ? -16.502 -5.424 25.457 1.00 94.44 112 ILE A O 1
ATOM 903 N N . TYR A 1 113 ? -14.658 -6.158 24.394 1.00 91.81 113 TYR A N 1
ATOM 904 C CA . TYR A 1 113 ? -15.286 -7.312 23.754 1.00 91.81 113 TYR A CA 1
ATOM 905 C C . TYR A 1 113 ? -15.298 -8.569 24.624 1.00 91.81 113 TYR A C 1
ATOM 907 O O . TYR A 1 113 ? -15.993 -9.531 24.283 1.00 91.81 113 TYR A O 1
ATOM 915 N N . LYS A 1 114 ? -14.617 -8.533 25.780 1.00 94.19 114 LYS A N 1
ATOM 916 C CA . LYS A 1 114 ? -14.481 -9.657 26.722 1.00 94.19 114 LYS A CA 1
ATOM 917 C C . LYS A 1 114 ? -13.849 -10.880 26.056 1.00 94.19 114 LYS A C 1
ATOM 919 O O . LYS A 1 114 ? -14.345 -11.993 26.206 1.00 94.19 114 LYS A O 1
ATOM 924 N N . ILE A 1 115 ? -12.771 -10.630 25.324 1.00 90.88 115 ILE A N 1
ATOM 925 C CA . ILE A 1 115 ? -11.968 -11.618 24.596 1.00 90.88 115 ILE A CA 1
ATOM 926 C C . ILE A 1 115 ? -10.553 -11.655 25.169 1.00 90.88 115 ILE A C 1
ATOM 928 O O . ILE A 1 115 ? -10.160 -10.737 25.889 1.00 90.88 115 ILE A O 1
ATOM 932 N N . SER A 1 116 ? -9.810 -12.714 24.871 1.00 93.19 116 SER A N 1
ATOM 933 C CA . SER A 1 116 ? -8.394 -12.813 25.216 1.00 93.19 116 SER A CA 1
ATOM 934 C C . SER A 1 116 ? -7.500 -12.229 24.123 1.00 93.19 116 SER A C 1
ATOM 936 O O . SER A 1 116 ? -7.877 -12.174 22.954 1.00 93.19 116 SER A O 1
ATOM 938 N N . GLU A 1 117 ? -6.274 -11.872 24.486 1.00 88.94 117 GLU A N 1
ATOM 939 C CA . GLU A 1 117 ? -5.210 -11.519 23.543 1.00 88.94 117 GLU A CA 1
ATOM 940 C C . GLU A 1 117 ? -5.001 -12.600 22.468 1.00 88.94 117 GLU A C 1
ATOM 942 O O . GLU A 1 117 ? -4.756 -12.277 21.309 1.00 88.94 117 GLU A O 1
ATOM 947 N N . ASN A 1 118 ? -5.165 -13.884 22.812 1.00 91.19 118 ASN A N 1
ATOM 948 C CA . ASN A 1 118 ? -5.071 -14.973 21.838 1.00 91.19 118 ASN A CA 1
ATOM 949 C C . ASN A 1 118 ? -6.221 -14.938 20.818 1.00 91.19 118 ASN A C 1
ATOM 951 O O . ASN A 1 118 ? -5.986 -15.187 19.641 1.00 91.19 118 ASN A O 1
ATOM 955 N N . ASP A 1 119 ? -7.439 -14.582 21.237 1.00 91.81 119 ASP A N 1
ATOM 956 C CA . ASP A 1 119 ? -8.564 -14.391 20.311 1.00 91.81 119 ASP A CA 1
ATOM 957 C C . ASP A 1 119 ? -8.308 -13.204 19.374 1.00 91.81 119 ASP A C 1
ATOM 959 O O . ASP A 1 119 ? -8.607 -13.282 18.186 1.00 91.81 119 ASP A O 1
ATOM 963 N N . ILE A 1 120 ? -7.723 -12.114 19.888 1.00 92.50 120 ILE A N 1
ATOM 964 C CA . ILE A 1 120 ? -7.307 -10.968 19.066 1.00 92.50 120 ILE A CA 1
ATOM 965 C C . ILE A 1 120 ? -6.252 -11.405 18.055 1.00 92.50 120 ILE A C 1
ATOM 967 O O . ILE A 1 120 ? -6.383 -11.095 16.876 1.00 92.50 120 ILE A O 1
ATOM 971 N N . TYR A 1 121 ? -5.242 -12.161 18.485 1.00 90.88 121 TYR A N 1
ATOM 972 C CA . TYR A 1 121 ? -4.214 -12.682 17.591 1.00 90.88 121 TYR A CA 1
ATOM 973 C C . TYR A 1 121 ? -4.813 -13.559 16.486 1.00 90.88 121 TYR A C 1
ATOM 975 O O . TYR A 1 121 ? -4.448 -13.411 15.322 1.00 90.88 121 TYR A O 1
ATOM 983 N N . GLU A 1 122 ? -5.759 -14.437 16.828 1.00 91.50 122 GLU A N 1
ATOM 984 C CA . GLU A 1 122 ? -6.488 -15.253 15.855 1.00 91.50 122 GLU A CA 1
ATOM 985 C C . GLU A 1 122 ? -7.282 -14.392 14.867 1.00 91.50 122 GLU A C 1
ATOM 987 O O . GLU A 1 122 ? -7.197 -14.640 13.670 1.00 91.50 122 GLU A O 1
ATOM 992 N N . ILE A 1 123 ? -7.995 -13.363 15.338 1.00 92.50 123 ILE A N 1
ATOM 993 C CA . ILE A 1 123 ? -8.768 -12.435 14.494 1.00 92.50 123 ILE A CA 1
ATOM 994 C C . ILE A 1 123 ? -7.848 -11.637 13.559 1.00 92.50 123 ILE A C 1
ATOM 996 O O . ILE A 1 123 ? -8.082 -11.605 12.355 1.00 92.50 123 ILE A O 1
ATOM 1000 N N . MET A 1 124 ? -6.773 -11.046 14.088 1.00 90.25 124 MET A N 1
ATOM 1001 C CA . MET A 1 124 ? -5.809 -10.234 13.330 1.00 90.25 124 MET A CA 1
ATOM 1002 C C . MET A 1 124 ? -4.947 -11.063 12.366 1.00 90.25 124 MET A C 1
ATOM 1004 O O . MET A 1 124 ? -4.289 -10.506 11.492 1.00 90.25 124 MET A O 1
ATOM 1008 N N . SER A 1 125 ? -4.933 -12.390 12.523 1.00 89.00 125 SER A N 1
ATOM 1009 C CA . SER A 1 125 ? -4.214 -13.326 11.649 1.00 89.00 125 SER A CA 1
ATOM 1010 C C . SER A 1 125 ? -5.142 -14.112 10.713 1.00 89.00 125 SER A C 1
ATOM 1012 O O . SER A 1 125 ? -4.656 -14.908 9.904 1.00 89.00 125 SER A O 1
ATOM 1014 N N . ASP A 1 126 ? -6.462 -13.930 10.816 1.00 88.62 126 ASP A N 1
ATOM 1015 C CA . ASP A 1 126 ? -7.453 -14.647 10.013 1.00 88.62 126 ASP A CA 1
ATOM 1016 C C . ASP A 1 126 ? -7.498 -14.064 8.597 1.00 88.62 126 ASP A C 1
ATOM 1018 O O . ASP A 1 126 ? -8.142 -13.055 8.317 1.00 88.62 126 ASP A O 1
ATOM 1022 N N . THR A 1 127 ? -6.795 -14.713 7.670 1.00 86.75 127 THR A N 1
ATOM 1023 C CA . THR A 1 127 ? -6.665 -14.235 6.289 1.00 86.75 127 THR A CA 1
ATOM 1024 C C . THR A 1 127 ? -7.989 -14.151 5.539 1.00 86.75 127 THR A C 1
ATOM 1026 O O . THR A 1 127 ? -8.112 -13.317 4.640 1.00 86.75 127 THR A O 1
ATOM 1029 N N . ASP A 1 128 ? -8.960 -15.009 5.864 1.00 88.38 128 ASP A N 1
ATOM 1030 C CA . ASP A 1 128 ? -10.267 -14.993 5.206 1.00 88.38 128 ASP A CA 1
ATOM 1031 C C . ASP A 1 128 ? -11.096 -13.816 5.724 1.00 88.38 128 ASP A C 1
ATOM 1033 O O . ASP A 1 128 ? -11.685 -13.092 4.920 1.00 88.38 128 ASP A O 1
ATOM 1037 N N . LEU A 1 129 ? -11.054 -13.562 7.035 1.00 88.06 129 LEU A N 1
ATOM 1038 C CA . LEU A 1 129 ? -11.691 -12.405 7.657 1.00 88.06 129 LEU A CA 1
ATOM 1039 C C . LEU A 1 129 ? -11.068 -11.083 7.206 1.00 88.06 129 LEU A C 1
ATOM 1041 O O . LEU A 1 129 ? -11.803 -10.169 6.861 1.00 88.06 129 LEU A O 1
ATOM 1045 N N . ILE A 1 130 ? -9.737 -10.991 7.132 1.00 88.19 130 ILE A N 1
ATOM 1046 C CA . ILE A 1 130 ? -9.022 -9.815 6.609 1.00 88.19 130 ILE A CA 1
ATOM 1047 C C . ILE A 1 130 ? -9.436 -9.557 5.161 1.00 88.19 130 ILE A C 1
ATOM 1049 O O . ILE A 1 130 ? -9.778 -8.439 4.779 1.00 88.19 130 ILE A O 1
ATOM 1053 N N . LYS A 1 131 ? -9.432 -10.605 4.329 1.00 85.19 131 LYS A N 1
ATOM 1054 C CA . LYS A 1 131 ? -9.845 -10.485 2.933 1.00 85.19 131 LYS A CA 1
ATOM 1055 C C . LYS A 1 131 ? -11.295 -10.034 2.830 1.00 85.19 131 LYS A C 1
ATOM 1057 O O . LYS A 1 131 ? -11.588 -9.188 1.995 1.00 85.19 131 LYS A O 1
ATOM 1062 N N . GLU A 1 132 ? -12.191 -10.589 3.638 1.00 87.94 132 GLU A N 1
ATOM 1063 C CA . GLU A 1 132 ? -13.591 -10.178 3.681 1.00 87.94 132 GLU A CA 1
ATOM 1064 C C . GLU A 1 132 ? -13.747 -8.745 4.174 1.00 87.94 132 GLU A C 1
ATOM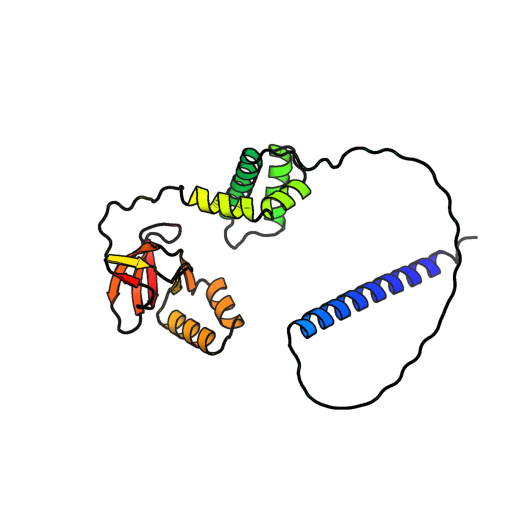 1066 O O . GLU A 1 132 ? -14.462 -7.986 3.532 1.00 87.94 132 GLU A O 1
ATOM 1071 N N . TYR A 1 133 ? -13.051 -8.350 5.236 1.00 84.94 133 TYR A N 1
ATOM 1072 C CA . TYR A 1 133 ? -13.034 -6.987 5.748 1.00 84.94 133 TYR A CA 1
ATOM 1073 C C . TYR A 1 133 ? -12.656 -6.018 4.631 1.00 84.94 133 TYR A C 1
ATOM 1075 O O . TYR A 1 133 ? -13.462 -5.160 4.303 1.00 84.94 133 TYR A O 1
ATOM 1083 N N . TYR A 1 134 ? -11.549 -6.250 3.918 1.00 76.88 134 TYR A N 1
ATOM 1084 C CA . TYR A 1 134 ? -11.155 -5.396 2.793 1.00 76.88 134 TYR A CA 1
ATOM 1085 C C . TYR A 1 134 ? -12.031 -5.547 1.536 1.00 76.88 134 TYR A C 1
ATOM 1087 O O . TYR A 1 134 ? -12.174 -4.600 0.776 1.00 76.88 134 TYR A O 1
ATOM 1095 N N . SER A 1 135 ? -12.681 -6.694 1.316 1.00 77.81 135 SER A N 1
ATOM 1096 C CA . SER A 1 135 ? -13.644 -6.886 0.208 1.00 77.81 135 SER A CA 1
ATOM 1097 C C . SER A 1 135 ? -15.038 -6.319 0.524 1.00 77.81 135 SER A C 1
ATOM 1099 O O . SER A 1 135 ? -15.867 -6.119 -0.364 1.00 77.81 135 SER A O 1
ATOM 1101 N N . SER A 1 136 ? -15.338 -6.117 1.805 1.00 61.91 136 SER A N 1
ATOM 1102 C CA . SER A 1 136 ? -16.574 -5.525 2.316 1.00 61.91 136 SER A CA 1
ATOM 1103 C C . SER A 1 136 ? -16.403 -4.033 2.581 1.00 61.91 136 SER A C 1
ATOM 1105 O O . SER A 1 136 ? -17.363 -3.296 2.384 1.00 61.91 136 SER A O 1
ATOM 1107 N N . SER A 1 137 ? -15.183 -3.576 2.870 1.00 50.38 137 SER A N 1
ATOM 1108 C CA . SER A 1 137 ? -14.761 -2.183 2.758 1.00 50.38 137 SER A CA 1
ATOM 1109 C C . SER A 1 137 ? -14.410 -1.787 1.317 1.00 50.38 137 SER A C 1
ATOM 1111 O O . SER A 1 137 ? -14.398 -0.612 0.995 1.00 50.38 137 SER A O 1
ATOM 1113 N N . GLU A 1 138 ? -14.346 -2.725 0.365 1.00 45.91 138 GLU A N 1
ATOM 1114 C CA . GLU A 1 138 ? -14.634 -2.437 -1.057 1.00 45.91 138 GLU A CA 1
ATOM 1115 C C . GLU A 1 138 ? -16.132 -2.119 -1.302 1.00 45.91 138 GLU A C 1
ATOM 1117 O O . GLU A 1 138 ? -16.526 -1.761 -2.415 1.00 45.91 138 GLU A O 1
ATOM 1122 N N . LYS A 1 139 ? -16.985 -2.215 -0.265 1.00 41.62 139 LYS A N 1
ATOM 1123 C CA . LYS A 1 139 ? -18.275 -1.506 -0.171 1.00 41.62 139 LYS A CA 1
ATOM 1124 C C . LYS A 1 139 ? -18.262 -0.376 0.863 1.00 41.62 139 LYS A C 1
ATOM 1126 O O . LYS A 1 139 ? -19.337 0.137 1.184 1.00 41.62 139 LYS A O 1
ATOM 1131 N N . GLU A 1 140 ? -17.100 0.055 1.353 1.00 40.81 140 GLU A N 1
ATOM 1132 C CA . GLU A 1 140 ? -16.991 1.470 1.670 1.00 40.81 140 GLU A CA 1
ATOM 1133 C C . GLU A 1 140 ? -17.166 2.178 0.355 1.00 40.81 140 GLU A C 1
ATOM 1135 O O . GLU A 1 140 ? -16.544 1.821 -0.646 1.00 40.81 140 GLU A O 1
ATOM 1140 N N . GLU A 1 141 ? -18.131 3.087 0.390 1.00 42.06 141 GLU A N 1
ATOM 1141 C CA . GLU A 1 141 ? -18.322 4.176 -0.534 1.00 42.06 141 GLU A CA 1
ATOM 1142 C C . GLU A 1 141 ? -17.176 4.209 -1.546 1.00 42.06 141 GLU A C 1
ATOM 1144 O O . GLU A 1 141 ? -16.132 4.827 -1.333 1.00 42.06 141 GLU A O 1
ATOM 1149 N N . THR A 1 142 ? -17.398 3.572 -2.709 1.00 39.97 142 THR A N 1
ATOM 1150 C CA . THR A 1 142 ? -17.036 4.257 -3.938 1.00 39.97 142 THR A CA 1
ATOM 1151 C C . THR A 1 142 ? -17.563 5.644 -3.660 1.00 39.97 142 THR A C 1
ATOM 1153 O O . THR A 1 142 ? -18.781 5.829 -3.585 1.00 39.97 142 THR A O 1
ATOM 1156 N N . ASP A 1 143 ? -16.674 6.559 -3.290 1.00 41.84 143 ASP A N 1
ATOM 1157 C CA . ASP A 1 143 ? -16.959 7.969 -3.229 1.00 41.84 143 ASP A CA 1
ATOM 1158 C C . ASP A 1 143 ? -17.219 8.238 -4.693 1.00 41.84 143 ASP A C 1
ATOM 1160 O O . ASP A 1 143 ? -16.270 8.383 -5.466 1.00 41.84 143 ASP A O 1
ATOM 1164 N N . ASP A 1 144 ? -18.466 7.933 -5.078 1.00 45.22 144 ASP A N 1
ATOM 1165 C CA . ASP A 1 144 ? -18.770 7.298 -6.348 1.00 45.22 144 ASP A CA 1
ATOM 1166 C C . ASP A 1 144 ? -18.589 8.454 -7.266 1.00 45.22 144 ASP A C 1
ATOM 1168 O O . ASP A 1 144 ? -19.416 9.361 -7.279 1.00 45.22 144 ASP A O 1
ATOM 1172 N N . TYR A 1 145 ? -17.383 8.564 -7.809 1.00 52.16 145 TYR A N 1
ATOM 1173 C CA . TYR A 1 145 ? -16.985 9.800 -8.417 1.00 52.16 145 TYR A CA 1
ATOM 1174 C C . TYR A 1 145 ? -17.845 9.871 -9.671 1.00 52.16 145 TYR A C 1
ATOM 1176 O O . TYR A 1 145 ? -17.544 9.246 -10.683 1.00 52.16 145 TYR A O 1
ATOM 1184 N N . VAL A 1 146 ? -18.981 10.569 -9.553 1.00 55.44 146 VAL A N 1
ATOM 1185 C CA . VAL A 1 146 ? -19.989 10.752 -10.603 1.00 55.44 146 VAL A CA 1
ATOM 1186 C C . VAL A 1 146 ? -19.472 11.777 -11.623 1.00 55.44 146 VAL A C 1
ATOM 1188 O O . VAL A 1 146 ? -20.164 12.139 -12.573 1.00 55.44 146 VAL A O 1
ATOM 1191 N N . GLY A 1 147 ? -18.254 12.286 -11.417 1.00 62.47 147 GLY A N 1
ATOM 1192 C CA . GLY A 1 147 ? -17.548 13.126 -12.364 1.00 62.47 147 GLY A CA 1
ATOM 1193 C C . GLY A 1 147 ? -16.955 12.320 -13.518 1.00 62.47 147 GLY A C 1
ATOM 1194 O O . GLY A 1 147 ? -16.817 11.098 -13.478 1.00 62.47 147 GLY A O 1
ATOM 1195 N N . GLN A 1 148 ? -16.604 13.035 -14.580 1.00 79.56 148 GLN A N 1
ATOM 1196 C CA . GLN A 1 148 ? -15.829 12.462 -15.675 1.00 79.56 148 GLN A CA 1
ATOM 1197 C C . GLN A 1 148 ? -14.386 12.283 -15.224 1.00 79.56 148 GLN A C 1
ATOM 1199 O O . GLN A 1 148 ? -13.835 13.179 -14.595 1.00 79.56 148 GLN A O 1
ATOM 1204 N N . TYR A 1 149 ? -13.798 11.146 -15.560 1.00 88.69 149 TYR A N 1
ATOM 1205 C CA . TYR A 1 149 ? -12.392 10.852 -15.326 1.00 88.69 1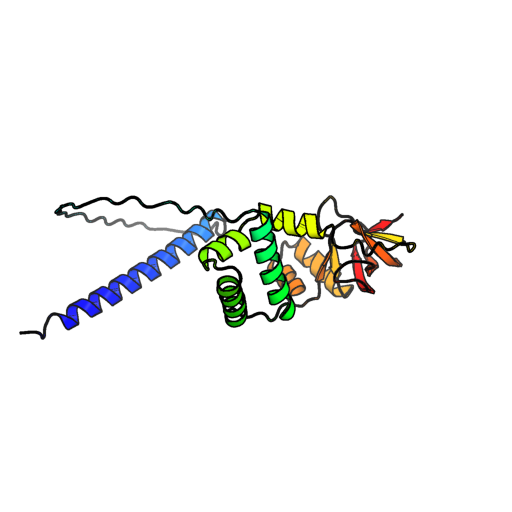49 TYR A CA 1
ATOM 1206 C C . TYR A 1 149 ? -11.752 10.429 -16.645 1.00 88.69 149 TYR A C 1
ATOM 1208 O O . TYR A 1 149 ? -12.441 9.921 -17.535 1.00 88.69 149 TYR A O 1
ATOM 1216 N N . ASP A 1 150 ? -10.442 10.618 -16.757 1.00 89.69 150 ASP A N 1
ATOM 1217 C CA . ASP A 1 150 ? -9.720 10.369 -18.006 1.00 89.69 150 ASP A CA 1
ATOM 1218 C C . ASP A 1 150 ? -9.316 8.895 -18.156 1.00 89.69 150 ASP A C 1
ATOM 1220 O O . ASP A 1 150 ? -9.313 8.347 -19.260 1.00 89.69 150 ASP A O 1
ATOM 1224 N N . ALA A 1 151 ? -8.953 8.245 -17.046 1.00 94.12 151 ALA A N 1
ATOM 1225 C CA . ALA A 1 151 ? -8.426 6.885 -17.049 1.00 94.12 151 ALA A CA 1
ATOM 1226 C C . ALA A 1 151 ? -8.649 6.145 -15.719 1.00 94.12 151 ALA A C 1
ATOM 1228 O O . ALA A 1 151 ? -9.033 6.734 -14.706 1.00 94.12 151 ALA A O 1
ATOM 1229 N N . VAL A 1 152 ? -8.360 4.844 -15.716 1.00 95.12 152 VAL A N 1
ATOM 1230 C CA . VAL A 1 152 ? -8.185 4.034 -14.500 1.00 95.12 152 VAL A CA 1
ATOM 1231 C C . VAL A 1 152 ? -6.766 3.482 -14.415 1.00 95.12 152 VAL A C 1
ATOM 1233 O O . VAL A 1 152 ? -6.113 3.248 -15.434 1.00 95.12 152 VAL A O 1
ATOM 1236 N N . LEU A 1 153 ? -6.283 3.263 -13.193 1.00 95.12 153 LEU A N 1
ATOM 1237 C CA . LEU A 1 153 ? -5.055 2.508 -12.954 1.00 95.12 153 LEU A CA 1
ATOM 1238 C C . LEU A 1 153 ? -5.317 1.013 -13.178 1.00 95.12 153 LEU A C 1
ATOM 1240 O O . LEU A 1 153 ? -6.248 0.461 -12.601 1.00 95.12 153 LEU A O 1
ATOM 1244 N N . SER A 1 154 ? -4.503 0.361 -14.006 1.00 92.38 154 SER A N 1
ATOM 1245 C CA . SER A 1 154 ? -4.705 -1.029 -14.438 1.00 92.38 154 SER A CA 1
ATOM 1246 C C . SER A 1 154 ? -3.379 -1.781 -14.438 1.00 92.38 154 SER A C 1
ATOM 1248 O O . SER A 1 154 ? -2.382 -1.261 -14.932 1.00 92.38 154 SER A O 1
ATOM 1250 N N . ASN A 1 155 ? -3.326 -2.979 -13.853 1.00 89.75 155 ASN A N 1
ATOM 1251 C CA . ASN A 1 155 ? -2.112 -3.806 -13.837 1.00 89.75 155 ASN A CA 1
ATOM 1252 C C . ASN A 1 155 ? -2.449 -5.289 -13.624 1.00 89.75 155 ASN A C 1
ATOM 1254 O O . ASN A 1 155 ? -1.891 -5.968 -12.763 1.00 89.75 155 ASN A O 1
ATOM 1258 N N . SER A 1 156 ? -3.352 -5.812 -14.456 1.00 83.50 156 SER A N 1
ATOM 1259 C CA . SER A 1 156 ? -3.646 -7.250 -14.560 1.00 83.50 156 SER A CA 1
ATOM 1260 C C . SER A 1 156 ? -4.007 -7.925 -13.227 1.00 83.50 156 SER A C 1
ATOM 1262 O O . SER A 1 156 ? -3.543 -9.035 -12.961 1.00 83.50 156 SER A O 1
ATOM 1264 N N . GLY A 1 157 ? -4.803 -7.286 -12.373 1.00 73.56 157 GLY A N 1
ATOM 1265 C CA . GLY A 1 157 ? -5.172 -7.827 -11.056 1.00 73.56 157 GLY A CA 1
ATOM 1266 C C . GLY A 1 157 ? -4.309 -7.326 -9.897 1.00 73.56 157 GLY A C 1
ATOM 1267 O O . GLY A 1 157 ? -4.602 -7.634 -8.742 1.00 73.56 157 GLY A O 1
ATOM 1268 N N . TYR A 1 158 ? -3.214 -6.610 -10.167 1.00 78.94 158 TYR A N 1
ATOM 1269 C CA . TYR A 1 158 ? -2.263 -6.171 -9.147 1.00 78.94 158 TYR A CA 1
ATOM 1270 C C . TYR A 1 158 ? -2.331 -4.662 -8.922 1.00 78.94 158 TYR A C 1
ATOM 1272 O O . TYR A 1 158 ? -2.570 -3.888 -9.842 1.00 78.94 158 TYR A O 1
ATOM 1280 N N . GLY A 1 159 ? -2.020 -4.224 -7.699 1.00 83.00 159 GLY A N 1
ATOM 1281 C CA . GLY A 1 159 ? -1.879 -2.795 -7.420 1.00 83.00 159 GLY A CA 1
ATOM 1282 C C . GLY A 1 159 ? -0.799 -2.131 -8.285 1.00 83.00 159 GLY A C 1
ATOM 1283 O O . GLY A 1 159 ? 0.228 -2.737 -8.615 1.00 83.00 159 GLY A O 1
ATOM 1284 N N . VAL A 1 160 ? -1.037 -0.873 -8.634 1.00 92.75 160 VAL A N 1
ATOM 1285 C CA . VAL A 1 160 ? -0.166 -0.031 -9.451 1.00 92.75 160 VAL A CA 1
ATOM 1286 C C . VAL A 1 160 ? 0.774 0.758 -8.550 1.00 92.75 160 VAL A C 1
ATOM 1288 O O . VAL A 1 160 ? 0.337 1.444 -7.628 1.00 92.75 160 VAL A O 1
ATOM 1291 N N . VAL A 1 161 ? 2.077 0.681 -8.824 1.00 94.12 161 VAL A N 1
ATOM 1292 C CA . VAL A 1 161 ? 3.061 1.528 -8.141 1.00 94.12 161 VAL A CA 1
ATOM 1293 C C . VAL A 1 161 ? 3.089 2.903 -8.795 1.00 94.12 161 VAL A C 1
ATOM 1295 O O . VAL A 1 161 ? 3.335 3.028 -9.995 1.00 94.12 161 VAL A O 1
ATOM 1298 N N . VAL A 1 162 ? 2.871 3.930 -7.982 1.00 95.94 162 VAL A N 1
ATOM 1299 C CA . VAL A 1 162 ? 2.953 5.337 -8.371 1.00 95.94 162 VAL A CA 1
ATOM 1300 C C . VAL A 1 162 ? 4.048 6.034 -7.571 1.00 95.94 162 VAL A C 1
ATOM 1302 O O . VAL A 1 162 ? 4.397 5.593 -6.475 1.00 95.94 162 VAL A O 1
ATOM 1305 N N . THR A 1 163 ? 4.602 7.127 -8.095 1.00 96.50 163 THR A N 1
ATOM 1306 C CA . THR A 1 163 ? 5.711 7.843 -7.444 1.00 96.50 163 THR A CA 1
ATOM 1307 C C . THR A 1 163 ? 5.453 9.338 -7.313 1.00 96.50 163 THR A C 1
ATOM 1309 O O . THR A 1 163 ? 4.791 9.956 -8.146 1.00 96.50 163 THR A O 1
ATOM 1312 N N . VAL A 1 164 ? 6.007 9.962 -6.273 1.00 93.19 164 VAL A N 1
ATOM 1313 C CA . VAL A 1 164 ? 5.852 11.413 -6.039 1.00 93.19 164 VAL A CA 1
ATOM 1314 C C . VAL A 1 164 ? 6.641 12.263 -7.045 1.00 93.19 164 VAL A C 1
ATOM 1316 O O . VAL A 1 164 ? 6.275 13.402 -7.341 1.00 93.19 164 VAL A O 1
ATOM 1319 N N . THR A 1 165 ? 7.719 11.712 -7.615 1.00 93.25 165 THR A N 1
ATOM 1320 C CA . THR A 1 165 ? 8.574 12.371 -8.615 1.00 93.25 165 THR A CA 1
ATOM 1321 C C . THR A 1 165 ? 8.960 11.426 -9.756 1.00 93.25 165 THR A C 1
ATOM 1323 O O . THR A 1 165 ? 8.974 10.202 -9.598 1.00 93.25 165 THR A O 1
ATOM 1326 N N . LYS A 1 166 ? 9.333 12.001 -10.911 1.00 91.31 166 LYS A N 1
ATOM 1327 C CA . LYS A 1 166 ? 9.897 11.248 -12.049 1.00 91.31 166 LYS A CA 1
ATOM 1328 C C . LYS A 1 166 ? 11.210 10.545 -11.670 1.00 91.31 166 LYS A C 1
ATOM 1330 O O . LYS A 1 166 ? 11.459 9.433 -12.121 1.00 91.31 166 LYS A O 1
ATOM 1335 N N . ASP A 1 167 ? 12.020 11.161 -10.809 1.00 94.31 167 ASP A N 1
ATOM 1336 C CA . ASP A 1 167 ? 13.285 10.576 -10.349 1.00 94.31 167 ASP A CA 1
ATOM 1337 C C . ASP A 1 167 ? 13.054 9.333 -9.485 1.00 94.31 167 ASP A C 1
ATOM 1339 O O . ASP A 1 167 ? 13.688 8.309 -9.727 1.00 94.31 167 ASP A O 1
ATOM 1343 N N . ALA A 1 168 ? 12.073 9.372 -8.575 1.00 94.06 168 ALA A N 1
ATOM 1344 C CA . ALA A 1 168 ? 11.670 8.199 -7.800 1.00 94.06 168 ALA A CA 1
ATOM 1345 C C . ALA A 1 168 ? 11.150 7.063 -8.699 1.00 94.06 168 ALA A C 1
ATOM 1347 O O . ALA A 1 168 ? 11.434 5.898 -8.435 1.00 94.06 168 ALA A O 1
ATOM 1348 N N . MET A 1 169 ? 10.453 7.386 -9.799 1.00 93.50 169 MET A N 1
ATOM 1349 C CA . MET A 1 169 ? 10.040 6.384 -10.793 1.00 93.50 169 MET A CA 1
ATOM 1350 C C . MET A 1 169 ? 11.250 5.731 -11.466 1.00 93.50 169 MET A C 1
ATOM 1352 O O . MET A 1 169 ? 11.321 4.509 -11.581 1.00 93.50 169 MET A O 1
ATOM 1356 N N . ASN A 1 170 ? 12.226 6.532 -11.897 1.00 92.94 170 ASN A N 1
ATOM 1357 C CA . ASN A 1 170 ? 13.440 6.018 -12.528 1.00 92.94 170 ASN A CA 1
ATOM 1358 C C . ASN A 1 170 ? 14.253 5.144 -11.565 1.00 92.94 170 ASN A C 1
ATOM 1360 O O . ASN A 1 170 ? 14.771 4.101 -11.965 1.00 92.94 170 ASN A O 1
ATOM 1364 N N . GLU A 1 171 ? 14.356 5.552 -10.300 1.00 95.69 171 GLU A N 1
ATOM 1365 C CA . GLU A 1 171 ? 15.033 4.778 -9.263 1.00 95.69 171 GLU A CA 1
ATOM 1366 C C . GLU A 1 171 ? 14.309 3.457 -8.987 1.00 95.69 171 GLU A C 1
ATOM 1368 O O . GLU A 1 171 ? 14.952 2.407 -8.970 1.00 95.69 171 GLU A O 1
ATOM 1373 N N . TYR A 1 172 ? 12.978 3.485 -8.893 1.00 93.50 172 TYR A N 1
ATOM 1374 C CA . TYR A 1 172 ? 12.147 2.291 -8.757 1.00 93.50 172 TYR A CA 1
ATOM 1375 C C . TYR A 1 172 ? 12.324 1.319 -9.934 1.00 93.50 172 TYR A C 1
ATOM 1377 O O . TYR A 1 172 ? 12.602 0.141 -9.718 1.00 93.50 172 TYR A O 1
ATOM 1385 N N . ILE A 1 173 ? 12.255 1.797 -11.182 1.00 91.94 173 ILE A N 1
ATOM 1386 C CA . ILE A 1 173 ? 12.460 0.968 -12.385 1.00 91.94 173 ILE A CA 1
ATOM 1387 C C . ILE A 1 173 ? 13.874 0.371 -12.408 1.00 91.94 173 ILE A C 1
ATOM 1389 O O . ILE A 1 173 ? 14.061 -0.804 -12.730 1.00 91.94 173 ILE A O 1
ATOM 1393 N N . ASN A 1 174 ? 14.887 1.158 -12.044 1.00 93.19 174 ASN A N 1
ATOM 1394 C CA . ASN A 1 174 ? 16.268 0.689 -11.971 1.00 93.19 174 ASN A CA 1
ATOM 1395 C C . ASN A 1 174 ? 16.425 -0.403 -10.902 1.00 93.19 174 ASN A C 1
ATOM 1397 O O . ASN A 1 174 ? 17.046 -1.433 -11.171 1.00 93.19 174 ASN A O 1
ATOM 1401 N N . ALA A 1 175 ? 15.824 -0.212 -9.726 1.00 93.56 175 ALA A N 1
ATOM 1402 C CA . ALA A 1 175 ? 15.829 -1.190 -8.646 1.00 93.56 175 ALA A CA 1
ATOM 1403 C C . ALA A 1 175 ? 15.100 -2.481 -9.052 1.00 93.56 175 ALA A C 1
ATOM 1405 O O . ALA A 1 175 ? 15.654 -3.567 -8.886 1.00 93.56 175 ALA A O 1
ATOM 1406 N N . LEU A 1 176 ? 13.934 -2.379 -9.700 1.00 89.75 176 LEU A N 1
ATOM 1407 C CA . LEU A 1 176 ? 13.221 -3.522 -10.281 1.00 89.75 176 LEU A CA 1
ATOM 1408 C C . LEU A 1 176 ? 14.090 -4.295 -11.277 1.00 89.75 176 LEU A C 1
ATOM 1410 O O . LEU A 1 176 ? 14.191 -5.516 -11.185 1.00 89.75 176 LEU A O 1
ATOM 1414 N N . SER A 1 177 ? 14.764 -3.596 -12.197 1.00 92.06 177 SER A N 1
ATOM 1415 C CA . SER A 1 177 ? 15.595 -4.232 -13.231 1.00 92.06 177 SER A CA 1
ATOM 1416 C C . SER A 1 177 ? 16.771 -5.032 -12.657 1.00 92.06 177 SER A C 1
ATOM 1418 O O . SER A 1 177 ? 17.239 -5.989 -13.272 1.00 92.06 177 SER A O 1
ATOM 1420 N N . LYS A 1 178 ? 17.232 -4.650 -11.461 1.00 92.88 178 LYS A N 1
ATOM 1421 C CA . LYS A 1 178 ? 18.328 -5.288 -10.720 1.00 92.88 178 LYS A CA 1
ATOM 1422 C C . LYS A 1 178 ? 17.846 -6.249 -9.637 1.00 92.88 178 LYS A C 1
ATOM 1424 O O . LYS A 1 178 ? 18.683 -6.843 -8.963 1.00 92.88 178 LYS A O 1
ATOM 1429 N N . ASN A 1 179 ? 16.531 -6.399 -9.464 1.00 91.75 179 ASN A N 1
ATOM 1430 C CA . ASN A 1 179 ? 15.923 -7.117 -8.345 1.00 91.75 179 ASN A CA 1
ATOM 1431 C C . ASN A 1 179 ? 16.413 -6.601 -6.970 1.00 91.75 179 ASN A C 1
ATOM 1433 O O . ASN A 1 179 ? 16.588 -7.369 -6.023 1.00 91.75 179 ASN A O 1
ATOM 1437 N N . ASP A 1 180 ? 16.661 -5.291 -6.867 1.00 93.31 180 ASP A N 1
ATOM 1438 C CA . ASP A 1 180 ? 17.127 -4.618 -5.653 1.00 93.31 180 ASP A CA 1
ATOM 1439 C C . ASP A 1 180 ? 15.951 -4.311 -4.720 1.00 93.31 180 ASP A C 1
ATOM 1441 O O . ASP A 1 180 ? 15.390 -3.212 -4.680 1.00 93.31 180 ASP A O 1
ATOM 1445 N N . LYS A 1 181 ? 15.559 -5.333 -3.961 1.00 92.12 181 LYS A N 1
ATOM 1446 C CA . LYS A 1 181 ? 14.453 -5.246 -3.001 1.00 92.12 181 LYS A CA 1
ATOM 1447 C C . LYS A 1 181 ? 14.710 -4.225 -1.889 1.00 92.12 181 LYS A C 1
ATOM 1449 O O . LYS A 1 181 ? 13.755 -3.647 -1.382 1.00 92.12 181 LYS A O 1
ATOM 1454 N N . SER A 1 182 ? 15.974 -3.990 -1.527 1.00 91.88 182 SER A N 1
ATOM 1455 C CA . SER A 1 182 ? 16.346 -3.053 -0.461 1.00 91.88 182 SER A CA 1
ATOM 1456 C C . SER A 1 182 ? 16.017 -1.614 -0.855 1.00 91.88 182 SER A C 1
ATOM 1458 O O . SER A 1 182 ? 15.394 -0.876 -0.087 1.00 91.88 182 SER A O 1
ATOM 1460 N N . THR A 1 183 ? 16.364 -1.228 -2.085 1.00 90.88 183 THR A N 1
ATOM 1461 C CA . THR A 1 183 ? 16.034 0.100 -2.611 1.00 90.88 183 THR A CA 1
ATOM 1462 C C . THR A 1 183 ? 14.531 0.280 -2.777 1.00 90.88 183 THR A C 1
ATOM 1464 O O . THR A 1 183 ? 14.009 1.315 -2.375 1.00 90.88 183 THR A O 1
ATOM 1467 N N . ILE A 1 184 ? 13.812 -0.723 -3.296 1.00 85.88 184 ILE A N 1
ATOM 1468 C CA . ILE A 1 184 ? 12.346 -0.648 -3.433 1.00 85.88 184 ILE A CA 1
ATOM 1469 C C . ILE A 1 184 ? 11.686 -0.447 -2.064 1.00 85.88 184 ILE A C 1
ATOM 1471 O O . ILE A 1 184 ? 10.857 0.449 -1.913 1.00 85.88 184 ILE A O 1
ATOM 1475 N N . GLN A 1 185 ? 12.093 -1.224 -1.056 1.00 89.50 185 GLN A N 1
ATOM 1476 C CA . GLN A 1 185 ? 11.574 -1.079 0.303 1.00 89.50 185 GLN A CA 1
ATOM 1477 C C . GLN A 1 185 ? 11.893 0.300 0.889 1.00 89.50 185 GLN A C 1
ATOM 1479 O O . GLN A 1 185 ? 11.025 0.924 1.489 1.00 89.50 185 GLN A O 1
ATOM 1484 N N . SER A 1 186 ? 13.111 0.805 0.679 1.00 89.25 186 SER A N 1
ATOM 1485 C CA . SER A 1 186 ? 13.506 2.136 1.155 1.00 89.25 186 SER A CA 1
ATOM 1486 C C . SER A 1 186 ? 12.672 3.242 0.507 1.00 89.25 186 SER A C 1
ATOM 1488 O O . SER A 1 186 ? 12.211 4.147 1.195 1.00 89.25 186 SER A O 1
ATOM 1490 N N . LEU A 1 187 ? 12.432 3.161 -0.805 1.00 87.06 187 LEU A N 1
ATOM 1491 C CA . LEU A 1 187 ? 11.581 4.112 -1.521 1.00 87.06 187 LEU A CA 1
ATOM 1492 C C . LEU A 1 187 ? 10.143 4.099 -0.991 1.00 87.06 187 LEU A C 1
ATOM 1494 O O . LEU A 1 187 ? 9.526 5.159 -0.893 1.00 87.06 187 LEU A O 1
ATOM 1498 N N . TYR A 1 188 ? 9.626 2.920 -0.637 1.00 85.88 188 TYR A N 1
ATOM 1499 C CA . TYR A 1 188 ? 8.293 2.771 -0.058 1.00 85.88 188 TYR A CA 1
ATOM 1500 C C . TYR A 1 188 ? 8.228 3.365 1.354 1.00 85.88 188 TYR A C 1
ATOM 1502 O O . TYR A 1 188 ? 7.429 4.258 1.607 1.00 85.88 188 TYR A O 1
ATOM 1510 N N . SER A 1 189 ? 9.129 2.956 2.252 1.00 77.75 189 SER A N 1
ATOM 1511 C CA . SER A 1 189 ? 9.165 3.428 3.644 1.00 77.75 189 SER A CA 1
ATOM 1512 C C . SER A 1 189 ? 9.449 4.928 3.783 1.00 77.75 189 SER A C 1
ATOM 1514 O O . SER A 1 189 ? 9.090 5.529 4.788 1.00 77.75 189 SER A O 1
ATOM 1516 N N . LEU A 1 190 ? 10.092 5.547 2.790 1.00 84.50 190 LEU A N 1
ATOM 1517 C CA . LEU A 1 190 ? 10.317 6.996 2.745 1.00 84.50 190 LEU A CA 1
ATOM 1518 C C . LEU A 1 190 ? 9.176 7.768 2.054 1.00 84.50 190 LEU A C 1
ATOM 1520 O O . LEU A 1 190 ? 9.272 8.987 1.915 1.00 84.50 190 LEU A O 1
ATOM 1524 N N . GLY A 1 191 ? 8.121 7.085 1.597 1.00 83.94 191 GLY A N 1
ATOM 1525 C CA . GLY A 1 191 ? 6.963 7.700 0.944 1.00 83.94 191 GLY A CA 1
ATOM 1526 C C . GLY A 1 191 ? 7.234 8.218 -0.472 1.00 83.94 191 GLY A C 1
ATOM 1527 O O . GLY A 1 191 ? 6.474 9.039 -0.987 1.00 83.94 191 GLY A O 1
ATOM 1528 N N . TYR A 1 192 ? 8.314 7.774 -1.125 1.00 89.56 192 TYR A N 1
ATOM 1529 C CA . TYR A 1 192 ? 8.610 8.156 -2.510 1.00 89.56 192 TYR A CA 1
ATOM 1530 C C . TYR A 1 192 ? 7.776 7.380 -3.529 1.00 89.56 192 TYR A C 1
ATOM 1532 O O . TYR A 1 192 ? 7.533 7.879 -4.636 1.00 89.56 192 TYR A O 1
ATOM 1540 N N . ILE A 1 193 ? 7.342 6.176 -3.158 1.00 91.12 193 ILE A N 1
ATOM 1541 C CA . ILE A 1 193 ? 6.438 5.342 -3.944 1.00 91.12 193 ILE A CA 1
ATOM 1542 C C . ILE A 1 193 ? 5.264 4.884 -3.080 1.00 91.12 193 ILE A C 1
ATOM 1544 O O . ILE A 1 193 ? 5.418 4.682 -1.879 1.00 91.12 193 ILE A O 1
ATOM 1548 N N . ALA A 1 194 ? 4.112 4.687 -3.707 1.00 90.56 194 ALA A N 1
ATOM 1549 C CA . ALA A 1 194 ? 2.925 4.109 -3.090 1.00 90.56 194 ALA A CA 1
ATOM 1550 C C . ALA A 1 194 ? 2.344 3.038 -4.013 1.00 90.56 194 ALA A C 1
ATOM 1552 O O . ALA A 1 194 ? 2.502 3.111 -5.235 1.00 90.56 194 ALA A O 1
ATOM 1553 N N . LYS A 1 195 ? 1.664 2.047 -3.435 1.00 92.25 195 LYS A N 1
ATOM 1554 C CA . LYS A 1 195 ? 0.909 1.046 -4.189 1.00 92.25 195 LYS A CA 1
ATOM 1555 C C . LYS A 1 195 ? -0.570 1.394 -4.093 1.00 92.25 195 LYS A C 1
ATOM 1557 O O . LYS A 1 195 ? -1.121 1.415 -3.000 1.00 92.25 195 LYS A O 1
ATOM 1562 N N . ILE A 1 196 ? -1.188 1.672 -5.232 1.00 91.25 196 ILE A N 1
ATOM 1563 C CA . ILE A 1 196 ? -2.607 2.016 -5.340 1.00 91.25 196 ILE A CA 1
ATOM 1564 C C . ILE A 1 196 ? -3.355 0.827 -5.933 1.00 91.25 196 ILE A C 1
ATOM 1566 O O . ILE A 1 196 ? -2.817 0.122 -6.789 1.00 91.25 196 ILE A O 1
ATOM 1570 N N . SER A 1 197 ? -4.571 0.576 -5.457 1.00 88.25 197 SER A N 1
ATOM 1571 C CA . SER A 1 197 ? -5.418 -0.499 -5.969 1.00 88.25 197 SER A CA 1
ATOM 1572 C C . SER A 1 197 ? -5.661 -0.363 -7.473 1.00 88.25 197 SER A C 1
ATOM 1574 O O . SER A 1 197 ? -5.697 0.730 -8.040 1.00 88.25 197 SER A O 1
ATOM 1576 N N . GLU A 1 198 ? -5.805 -1.503 -8.140 1.00 90.38 198 GLU A N 1
ATOM 1577 C CA . GLU A 1 198 ? -6.292 -1.516 -9.515 1.00 90.38 198 GLU A CA 1
ATOM 1578 C C . GLU A 1 198 ? -7.729 -0.979 -9.573 1.00 90.38 198 GLU A C 1
ATOM 1580 O O . GLU A 1 198 ? -8.490 -1.080 -8.613 1.00 90.38 198 GLU A O 1
ATOM 1585 N N . GLY A 1 199 ? -8.098 -0.383 -10.703 1.00 90.69 199 GLY A N 1
ATOM 1586 C CA . GLY A 1 199 ? -9.416 0.194 -10.935 1.00 90.69 199 GLY A CA 1
ATOM 1587 C C . GLY A 1 199 ? -9.556 1.630 -10.438 1.00 90.69 199 GLY A C 1
ATOM 1588 O O . GLY A 1 199 ? -10.522 2.289 -10.817 1.00 90.69 199 GLY A O 1
ATOM 1589 N N . THR A 1 200 ? -8.584 2.144 -9.671 1.00 94.12 200 THR A N 1
ATOM 1590 C CA . THR A 1 200 ? -8.629 3.513 -9.149 1.00 94.12 200 THR A CA 1
ATOM 1591 C C . THR A 1 200 ? -8.720 4.544 -10.277 1.00 94.12 200 THR A C 1
ATOM 1593 O O . THR A 1 200 ? -7.852 4.608 -11.154 1.00 94.12 200 THR A O 1
ATOM 1596 N N . LYS A 1 201 ? -9.762 5.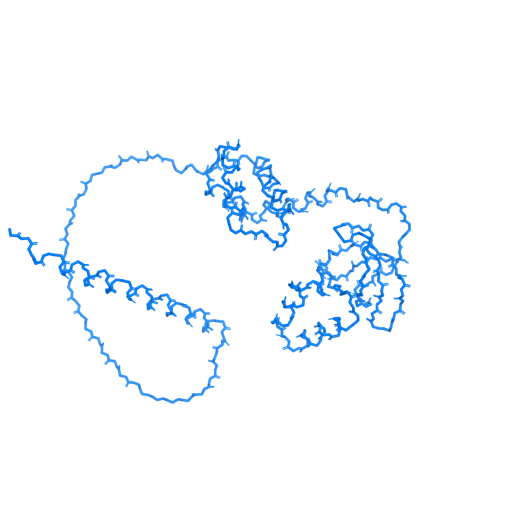376 -10.238 1.00 94.62 201 LYS A N 1
ATOM 1597 C CA . LYS A 1 201 ? -10.028 6.465 -11.187 1.00 94.62 201 LYS A CA 1
ATOM 1598 C C . LYS A 1 201 ? -9.023 7.600 -11.030 1.00 94.62 201 LYS A C 1
ATOM 1600 O O . LYS A 1 201 ? -8.703 8.029 -9.914 1.00 94.62 201 LYS A O 1
ATOM 1605 N N . VAL A 1 202 ? -8.568 8.126 -12.165 1.00 95.31 202 VAL A N 1
ATOM 1606 C CA . VAL A 1 202 ? -7.586 9.211 -12.215 1.00 95.31 202 VAL A CA 1
ATOM 1607 C C . VAL A 1 202 ? -7.898 10.256 -13.290 1.00 95.31 202 VAL A C 1
ATOM 1609 O O . VAL A 1 202 ? -8.441 9.936 -14.349 1.00 95.31 202 VAL A O 1
ATOM 1612 N N . ASP A 1 203 ? -7.475 11.497 -13.039 1.00 95.44 203 ASP A N 1
ATOM 1613 C CA . ASP A 1 203 ? -7.303 12.509 -14.093 1.00 95.44 203 ASP A CA 1
ATOM 1614 C C . ASP A 1 203 ? -5.877 12.427 -14.641 1.00 95.44 203 ASP A C 1
ATOM 1616 O O . ASP A 1 203 ? -4.915 12.378 -13.864 1.00 95.44 203 ASP A O 1
ATOM 1620 N N . VAL A 1 204 ? -5.705 12.523 -15.958 1.00 94.19 204 VAL A N 1
ATOM 1621 C CA . VAL A 1 204 ? -4.386 12.625 -16.589 1.00 94.19 204 VAL A CA 1
ATOM 1622 C C . VAL A 1 204 ? -4.024 14.104 -16.729 1.00 94.19 204 VAL A C 1
ATOM 1624 O O . VAL A 1 204 ? -4.511 14.819 -17.597 1.00 94.19 204 VAL A O 1
ATOM 1627 N N . ILE A 1 205 ? -3.128 14.582 -15.864 1.00 94.06 205 ILE A N 1
ATOM 1628 C CA . ILE A 1 205 ? -2.708 15.991 -15.831 1.00 94.06 205 ILE A CA 1
ATOM 1629 C C . ILE A 1 205 ? -1.689 16.300 -16.934 1.00 94.06 205 ILE A C 1
ATOM 1631 O O . ILE A 1 205 ? -1.729 17.365 -17.548 1.00 94.06 205 ILE A O 1
ATOM 1635 N N . GLU A 1 206 ? -0.726 15.402 -17.140 1.00 92.06 206 GLU A N 1
ATOM 1636 C CA . GLU A 1 206 ? 0.350 15.560 -18.124 1.00 92.06 206 GLU A CA 1
ATOM 1637 C C . GLU A 1 206 ? 0.718 14.191 -18.685 1.00 92.06 206 GLU A C 1
ATOM 1639 O O . GLU A 1 206 ? 1.127 13.304 -17.936 1.00 92.06 206 GLU A O 1
ATOM 1644 N N . THR A 1 207 ? 0.633 14.035 -20.003 1.00 91.38 207 THR A N 1
ATOM 1645 C CA . THR A 1 207 ? 1.088 12.824 -20.688 1.00 91.38 207 THR A CA 1
ATOM 1646 C C . THR A 1 207 ? 2.550 12.963 -21.093 1.00 91.38 207 THR A C 1
ATOM 1648 O O . THR A 1 207 ? 2.916 13.871 -21.843 1.00 91.38 207 THR A O 1
ATOM 1651 N N . GLY A 1 208 ? 3.395 12.053 -20.614 1.00 87.81 208 GLY A N 1
ATOM 1652 C CA . GLY A 1 208 ? 4.774 11.897 -21.074 1.00 87.81 208 GLY A CA 1
ATOM 1653 C C . GLY A 1 208 ? 4.946 10.666 -21.965 1.00 87.81 208 GLY A C 1
ATOM 1654 O O . GLY A 1 208 ? 4.000 9.929 -22.227 1.00 87.81 208 GLY A O 1
ATOM 1655 N N . ILE A 1 209 ? 6.178 10.430 -22.431 1.00 85.88 209 ILE A N 1
ATOM 1656 C CA . ILE A 1 209 ? 6.487 9.316 -23.349 1.00 85.88 209 ILE A CA 1
ATOM 1657 C C . ILE A 1 209 ? 6.323 7.950 -22.663 1.00 85.88 209 ILE A C 1
ATOM 1659 O O . ILE A 1 209 ? 5.691 7.065 -23.228 1.00 85.88 209 ILE A O 1
ATOM 1663 N N . SER A 1 210 ? 6.885 7.778 -21.465 1.00 85.94 210 SER A N 1
ATOM 1664 C CA . SER A 1 210 ? 6.856 6.513 -20.707 1.00 85.94 210 SER A CA 1
ATOM 1665 C C . SER A 1 210 ? 6.058 6.589 -19.406 1.00 85.94 210 SER A C 1
ATOM 1667 O O . SER A 1 210 ? 5.738 5.569 -18.805 1.00 85.94 210 SER A O 1
ATOM 1669 N N . MET A 1 211 ? 5.762 7.800 -18.944 1.00 91.88 211 MET A N 1
ATOM 1670 C CA . MET A 1 211 ? 5.063 8.037 -17.690 1.00 91.88 211 MET A CA 1
ATOM 1671 C C . MET A 1 211 ? 4.178 9.266 -17.816 1.00 91.88 211 MET A C 1
ATOM 1673 O O . MET A 1 211 ? 4.551 10.238 -18.480 1.00 91.88 211 MET A O 1
ATOM 1677 N N . SER A 1 212 ? 3.049 9.240 -17.126 1.00 94.19 212 SER A N 1
ATOM 1678 C CA . SER A 1 212 ? 2.105 10.345 -17.064 1.00 94.19 212 SER A CA 1
ATOM 1679 C C . SER A 1 212 ? 1.916 10.795 -15.626 1.00 94.19 212 SER A C 1
ATOM 1681 O O . SER A 1 212 ? 2.029 10.014 -14.680 1.00 94.19 212 SER A O 1
ATOM 1683 N N . LYS A 1 213 ? 1.651 12.087 -15.465 1.00 96.62 213 LYS A N 1
ATOM 1684 C CA . LYS A 1 213 ? 1.279 12.686 -14.191 1.00 96.62 213 LYS A CA 1
ATOM 1685 C C . LYS A 1 213 ? -0.226 12.558 -14.028 1.00 96.62 213 LYS A C 1
ATOM 1687 O O . LYS A 1 213 ? -0.971 13.054 -14.873 1.00 96.62 213 LYS A O 1
ATOM 1692 N N . VAL A 1 214 ? -0.656 11.929 -12.948 1.00 96.88 214 VAL A N 1
ATOM 1693 C CA . VAL A 1 214 ? -2.059 11.609 -12.694 1.00 96.88 214 VAL A CA 1
ATOM 1694 C C . VAL A 1 214 ? -2.507 12.153 -11.345 1.00 96.88 214 VAL A C 1
ATOM 1696 O O . VAL A 1 214 ? -1.724 12.176 -10.394 1.00 96.88 214 VAL A O 1
ATOM 1699 N N . ARG A 1 215 ? -3.756 12.610 -11.258 1.00 95.31 215 ARG A N 1
ATOM 1700 C CA . ARG A 1 215 ? -4.417 12.926 -9.987 1.00 95.31 215 ARG A CA 1
ATOM 1701 C C . ARG A 1 215 ? -5.307 11.761 -9.598 1.00 95.31 215 ARG A C 1
ATOM 1703 O O . ARG A 1 215 ? -6.126 11.342 -10.405 1.00 95.31 215 ARG A O 1
ATOM 1710 N N . ILE A 1 216 ? -5.187 11.297 -8.364 1.00 94.69 216 ILE A N 1
ATOM 1711 C CA . ILE A 1 216 ? -6.050 10.245 -7.825 1.00 94.69 216 ILE A CA 1
ATOM 1712 C C . ILE A 1 216 ? -7.406 10.841 -7.438 1.00 94.69 216 ILE A C 1
ATOM 1714 O O . ILE A 1 216 ? -7.455 11.907 -6.819 1.00 94.69 216 ILE A O 1
ATOM 1718 N N . LEU A 1 217 ? -8.505 10.178 -7.799 1.00 90.94 217 LEU A N 1
ATOM 1719 C CA . LEU A 1 217 ? -9.863 10.700 -7.588 1.00 90.94 217 LEU A CA 1
ATOM 1720 C C . LEU A 1 217 ? -10.629 10.018 -6.449 1.00 90.94 217 LEU A C 1
ATOM 1722 O O . LEU A 1 217 ? -11.665 10.537 -6.032 1.00 90.94 217 LEU A O 1
ATOM 1726 N N . GLU A 1 218 ? -10.111 8.912 -5.920 1.00 85.44 218 GLU A N 1
ATOM 1727 C CA . GLU A 1 218 ? -10.769 8.081 -4.905 1.00 85.44 218 GLU A CA 1
ATOM 1728 C C . GLU A 1 218 ? -9.754 7.405 -3.961 1.00 85.44 218 GLU A C 1
ATOM 1730 O O . GLU A 1 218 ? -8.555 7.368 -4.245 1.00 85.44 218 GLU A O 1
ATOM 1735 N N . GLY A 1 219 ? -10.230 6.920 -2.810 1.00 83.38 219 GLY A N 1
ATOM 1736 C CA . GLY A 1 219 ? -9.412 6.288 -1.767 1.00 83.38 219 GLY A CA 1
ATOM 1737 C C . GLY A 1 219 ? -8.540 7.253 -0.949 1.00 83.38 219 GLY A C 1
ATOM 1738 O O . GLY A 1 219 ? -8.638 8.476 -1.072 1.00 83.38 219 GLY A O 1
ATOM 1739 N N . ILE A 1 220 ? -7.642 6.695 -0.128 1.00 82.75 220 ILE A N 1
ATOM 1740 C CA . ILE A 1 220 ? -6.792 7.438 0.830 1.00 82.75 220 ILE A CA 1
ATOM 1741 C C . ILE A 1 220 ? -5.868 8.477 0.174 1.00 82.75 220 ILE A C 1
ATOM 1743 O O . ILE A 1 220 ? -5.431 9.436 0.806 1.00 82.75 220 ILE A O 1
ATOM 1747 N N . TYR A 1 221 ? -5.585 8.303 -1.118 1.00 86.50 221 TYR A N 1
ATOM 1748 C CA . TYR A 1 221 ? -4.742 9.201 -1.900 1.00 86.50 221 TYR A CA 1
ATOM 1749 C C . TYR A 1 221 ? -5.544 10.191 -2.754 1.00 86.50 221 TYR A C 1
ATOM 1751 O O . TYR A 1 221 ? -4.959 10.891 -3.584 1.00 86.50 221 TYR A O 1
ATOM 1759 N N . LYS A 1 222 ? -6.865 10.299 -2.571 1.00 88.31 222 LYS A N 1
ATOM 1760 C CA . LYS A 1 222 ? -7.712 11.242 -3.312 1.00 88.31 222 LYS A CA 1
ATOM 1761 C C . LYS A 1 222 ? -7.160 12.670 -3.256 1.00 88.31 222 LYS A C 1
ATOM 1763 O O . LYS A 1 222 ? -6.827 13.207 -2.204 1.00 88.31 222 LYS A O 1
ATOM 1768 N N . GLY A 1 223 ? -7.073 13.305 -4.422 1.00 85.12 223 GLY A N 1
ATOM 1769 C CA . GLY A 1 223 ? -6.557 14.662 -4.601 1.00 85.12 223 GLY A CA 1
ATOM 1770 C C . GLY A 1 223 ? -5.034 14.760 -4.724 1.00 85.12 223 GLY A C 1
ATOM 1771 O O . GLY A 1 223 ? -4.541 15.778 -5.221 1.00 85.12 223 GLY A O 1
ATOM 1772 N N . TYR A 1 224 ? -4.284 13.719 -4.351 1.00 90.56 224 TYR A N 1
ATOM 1773 C CA . TYR A 1 224 ? -2.837 13.686 -4.538 1.00 90.56 224 TYR A CA 1
ATOM 1774 C C . TYR A 1 224 ? -2.465 13.469 -6.003 1.00 90.56 224 TYR A C 1
ATOM 1776 O O . TYR A 1 224 ? -3.233 12.938 -6.809 1.00 90.56 224 TYR A O 1
ATOM 1784 N N . ILE A 1 225 ? -1.260 13.923 -6.347 1.00 93.75 225 ILE A N 1
ATOM 1785 C CA . ILE A 1 225 ? -0.723 13.857 -7.699 1.00 93.75 225 ILE A CA 1
ATOM 1786 C C . ILE A 1 225 ? 0.536 13.004 -7.693 1.00 93.75 225 ILE A C 1
ATOM 1788 O O . ILE A 1 225 ? 1.485 13.306 -6.971 1.00 93.75 225 ILE A O 1
ATOM 1792 N N . PHE A 1 226 ? 0.561 12.005 -8.565 1.00 97.25 226 PHE A N 1
ATOM 1793 C CA . PHE A 1 226 ? 1.683 11.093 -8.725 1.00 97.25 226 PHE A CA 1
ATOM 1794 C C . PHE A 1 226 ? 2.090 10.957 -10.189 1.00 97.25 226 PHE A C 1
ATOM 1796 O O . PHE A 1 226 ? 1.421 11.452 -11.097 1.00 97.25 226 PHE A O 1
ATOM 1803 N N . TYR A 1 227 ? 3.201 10.270 -10.414 1.00 97.06 227 TYR A N 1
ATOM 1804 C CA . TYR A 1 227 ? 3.596 9.742 -11.708 1.00 97.06 227 TYR A CA 1
ATOM 1805 C C . TYR A 1 227 ? 3.296 8.248 -11.753 1.00 97.06 227 TYR A C 1
ATOM 1807 O O . TYR A 1 227 ? 3.617 7.518 -10.816 1.00 97.06 227 TYR A O 1
ATOM 1815 N N . SER A 1 228 ? 2.703 7.804 -12.855 1.00 95.50 228 SER A N 1
ATOM 1816 C CA . SER A 1 228 ? 2.469 6.394 -13.154 1.00 95.50 228 SER A CA 1
ATOM 1817 C C . SER A 1 228 ? 3.052 6.058 -14.524 1.00 95.50 228 SER A C 1
ATOM 1819 O O . SER A 1 228 ? 3.143 6.921 -15.403 1.00 95.50 228 SER A O 1
ATOM 1821 N N . ILE A 1 229 ? 3.485 4.812 -14.685 1.00 94.38 229 ILE A N 1
ATOM 1822 C CA . ILE A 1 229 ? 3.934 4.267 -15.967 1.00 94.38 229 ILE A CA 1
ATOM 1823 C C . ILE A 1 229 ? 2.723 4.214 -16.907 1.00 94.38 229 ILE A C 1
ATOM 1825 O O . ILE A 1 229 ? 1.634 3.830 -16.485 1.00 94.38 229 ILE A O 1
ATOM 1829 N N . ASN A 1 230 ? 2.898 4.617 -18.166 1.00 91.69 230 ASN A N 1
ATOM 1830 C CA . ASN A 1 230 ? 1.788 4.728 -19.121 1.00 91.69 230 ASN A CA 1
ATOM 1831 C C . ASN A 1 230 ? 1.065 3.393 -19.343 1.00 91.69 230 ASN A C 1
ATOM 1833 O O . ASN A 1 230 ? -0.150 3.373 -19.489 1.00 91.69 230 ASN A O 1
ATOM 1837 N N . GLU A 1 231 ? 1.800 2.285 -19.323 1.00 91.06 231 GLU A N 1
ATOM 1838 C CA . GLU A 1 231 ? 1.277 0.924 -19.439 1.00 91.06 231 GLU A CA 1
ATOM 1839 C C . GLU A 1 231 ? 0.326 0.544 -18.297 1.00 91.06 231 GLU A C 1
ATOM 1841 O O . GLU A 1 231 ? -0.471 -0.374 -18.462 1.00 91.06 231 GLU A O 1
ATOM 1846 N N . CYS A 1 232 ? 0.380 1.258 -17.169 1.00 94.00 232 CYS A N 1
ATOM 1847 C CA . CYS A 1 232 ? -0.513 1.056 -16.033 1.00 94.00 232 CYS A CA 1
ATOM 1848 C C . CYS A 1 232 ? -1.714 2.021 -16.027 1.00 94.00 232 CYS A C 1
ATOM 1850 O O . CYS A 1 232 ? -2.388 2.155 -15.004 1.00 94.00 232 CYS A O 1
ATOM 1852 N N . ILE A 1 233 ? -1.945 2.751 -17.123 1.00 94.25 233 ILE A N 1
ATOM 1853 C CA . ILE A 1 233 ? -3.029 3.726 -17.271 1.00 94.25 233 ILE A CA 1
ATOM 1854 C C . ILE A 1 233 ? -3.915 3.290 -18.435 1.00 94.25 233 ILE A C 1
ATOM 1856 O O . ILE A 1 233 ? -3.517 3.341 -19.599 1.00 94.25 233 ILE A O 1
ATOM 1860 N N . GLU A 1 234 ? -5.147 2.908 -18.126 1.00 93.62 234 GLU A N 1
ATOM 1861 C CA . GLU A 1 234 ? -6.148 2.531 -19.115 1.00 93.62 234 GLU A CA 1
ATOM 1862 C C . GLU A 1 234 ? -7.088 3.713 -19.371 1.00 93.62 234 GLU A C 1
ATOM 1864 O O . GLU A 1 234 ? -7.913 4.073 -18.527 1.00 93.62 234 GLU A O 1
ATOM 1869 N N . ILE A 1 235 ? -6.913 4.355 -20.529 1.00 88.12 235 ILE A N 1
ATOM 1870 C CA . ILE A 1 235 ? -7.709 5.514 -20.960 1.00 88.12 235 ILE A CA 1
ATOM 1871 C C . ILE A 1 235 ? -9.126 5.060 -21.330 1.00 88.12 235 ILE A C 1
ATOM 1873 O O . ILE A 1 235 ? -9.288 4.025 -21.982 1.00 88.12 235 ILE A O 1
ATOM 1877 N N . LYS A 1 236 ? -10.132 5.850 -20.943 1.00 72.62 236 LYS A N 1
ATOM 1878 C CA . LYS A 1 236 ? -11.536 5.633 -21.319 1.00 72.62 236 LYS A CA 1
ATOM 1879 C C . LYS A 1 236 ? -11.942 6.245 -22.659 1.00 72.62 236 LYS A C 1
ATOM 1881 O O . LYS A 1 236 ? -11.396 7.301 -23.044 1.00 72.62 236 LYS A O 1
#

Sequence (236 aa):
MDGNEKKNRNSKKNIDVIVCVVIIVISMVILLNDYGIFHSTGNENIENTTETISETEETSASSINNDNEDKSNLDHEKKLEIYDYIETEEEKYGDNITDEQTDKIWKKAEEIYKISENDIYEIMSDTDLIKEYYSSSEKEETDDYVGQYDAVLSNSGYGVVVTVTKDAMNEYINALSKNDKSTIQSLYSLGYIAKISEGTKVDVIETGISMSKVRILEGIYKGYIFYSINECIEIK

Radius of gyration: 27.9 Å; chains: 1; bounding box: 58×60×79 Å